Protein AF-0000000084992372 (afdb_homodimer)

Radius of gyration: 21.82 Å; Cα contacts (8 Å, |Δi|>4): 674; chains: 2; bounding box: 36×68×60 Å

Foldseek 3Di:
DKEKFWEFFLFKIWIWIWDDDPQAIATPDIDMDGQDPVDDPVVSLVSLLVVLLVVCVVPVGQAYEYEPLPDDDDPVRSVSSVSNVVSNVVSCVVSVHYYDYDYQQLLCCQQQVGSPDDLVSQQVSLCVRHVNPDRDPDSNHSVRSSRRSSVVSVVVVVVD/DKEKFWEFFLFKIWIWIWDDDPQAIATPDIDMDGFDPPDDPVVSLVSLLVVLLVVCVVPVGQAYEYEPLPDDDDPVRSVSSVSNVVSNVVSCVVSVHYYDYDYQQLLCCQQQVGSPDDLVSQQVSLCVRHVNPDRDPDSNNSVRSSRRSSVVSVVVVVVD

InterPro domains:
  IPR002176 Crossover junction endodeoxyribonuclease RuvC [MF_00034] (1-154)
  IPR002176 Crossover junction endodeoxyribonuclease RuvC [PF02075] (3-151)
  IPR002176 Crossover junction endodeoxyribonuclease RuvC [PR00696] (4-17)
  IPR002176 Crossover junction endodeoxyribonuclease RuvC [PR00696] (61-77)
  IPR002176 Crossover junction endodeoxyribonuclease RuvC [PR00696] (83-99)
  IPR002176 Crossover junction endodeoxyribonuclease RuvC [PR00696] (107-126)
  IPR002176 Crossover junction endodeoxyribonuclease RuvC [PR00696] (139-151)
  IPR002176 Crossover junction endodeoxyribonuclease RuvC [PTHR30194] (1-155)
  IPR002176 Crossover junction endodeoxyribonuclease RuvC [TIGR00228] (3-154)
  IPR002176 Crossover junction endodeoxyribonuclease RuvC [cd16962] (3-154)
  IPR012337 Ribonuclease H-like superfamily [SSF53098] (1-154)
  IPR020563 Crossover junction endodeoxyribonuclease RuvC, magnesium-binding site [PS01321] (113-148)
  IPR036397 Ribonuclease H superfamily [G3DSA:3.30.420.10] (1-158)

Secondary structure (DSSP, 8-state):
-EEEEEEE-SSEEEEEEEEEETTEEEEEEEEEEE--TTS-HHHHHHHHHHHHHHHHHHH--SEEEEE---SS--HHHHHHHHHHHHHHHHHHHHTT--EEEE-HHHHHHHHHS-TT--HHHHHHHHHHHHT-SS--SSHHHHHHHHHHHHHHHHHHHHH-/-EEEEEEE-SSEEEEEEEEEETTEEEEEEEEEEE--TTS-HHHHHHHHHHHHHHHHHHH--SEEEEE---SS--HHHHHHHHHHHHHHHHHHHHTT--EEEE-HHHHHHHHHS-TT--HHHHHHHHHHHHT-SS--SSHHHHHHHHHHHHHHHHHHHHH-

Nearest PDB structures (foldseek):
  7xhj-assembly1_A  TM=9.646E-01  e=1.105E-19  Deinococcus radiodurans R1 = ATCC 13939 = DSM 20539
  6lw3-assembly1_B  TM=9.763E-01  e=7.979E-19  Pseudomonas aeruginosa
  6s16-assembly1_B  TM=9.520E-01  e=3.567E-18  Thermus thermophilus HB8
  4ep4-assembly1_B  TM=9.360E-01  e=1.846E-18  Thermus thermophilus HB8
  4ld0-assembly1_B  TM=9.542E-01  e=7.132E-17  Thermus thermophilus HB8

Organism: Ammonifex degensii (strain DSM 10501 / KC4) (NCBI:txid429009)

Structure (mmCIF, N/CA/C/O backbone):
data_AF-0000000084992372-model_v1
#
loop_
_entity.id
_entity.type
_entity.pdbx_description
1 polymer 'Crossover junction endodeoxyribonuclease RuvC'
#
loop_
_atom_site.group_PDB
_atom_site.id
_atom_site.type_symbol
_atom_site.label_atom_id
_atom_site.label_alt_id
_atom_site.label_comp_id
_atom_site.label_asym_id
_atom_site.label_entity_id
_atom_site.label_seq_id
_atom_site.pdbx_PDB_ins_code
_atom_site.Cartn_x
_atom_site.Cartn_y
_atom_site.Cartn_z
_atom_site.occupancy
_atom_site.B_iso_or_equiv
_atom_site.auth_seq_id
_atom_site.auth_comp_id
_atom_site.auth_asym_id
_atom_site.auth_atom_id
_atom_site.pdbx_PDB_model_num
ATOM 1 N N . MET A 1 1 ? 9.078 20.656 17.734 1 92.62 1 MET A N 1
ATOM 2 C CA . MET A 1 1 ? 8.594 19.375 17.234 1 92.62 1 MET A CA 1
ATOM 3 C C . MET A 1 1 ? 8.008 19.516 15.828 1 92.62 1 MET A C 1
ATOM 5 O O . MET A 1 1 ? 7.316 20.484 15.539 1 92.62 1 MET A O 1
ATOM 9 N N . VAL A 1 2 ? 8.375 18.594 14.922 1 96.12 2 VAL A N 1
ATOM 10 C CA . VAL A 1 2 ? 7.898 18.656 13.547 1 96.12 2 VAL A CA 1
ATOM 11 C C . VAL A 1 2 ? 7.035 17.438 13.242 1 96.12 2 VAL A C 1
ATOM 13 O O . VAL A 1 2 ? 7.426 16.312 13.539 1 96.12 2 VAL A O 1
ATOM 16 N N . VAL A 1 3 ? 5.863 17.734 12.742 1 97.62 3 VAL A N 1
ATOM 17 C CA . VAL A 1 3 ? 4.949 16.656 12.391 1 97.62 3 VAL A CA 1
ATOM 18 C C . VAL A 1 3 ? 4.566 16.75 10.922 1 97.62 3 VAL A C 1
ATOM 20 O O . VAL A 1 3 ? 4.332 17.844 10.406 1 97.62 3 VAL A O 1
ATOM 23 N N . MET A 1 4 ? 4.559 15.586 10.32 1 97.94 4 MET A N 1
ATOM 24 C CA . MET A 1 4 ? 4.117 15.523 8.93 1 97.94 4 MET A CA 1
ATOM 25 C C . MET A 1 4 ? 2.719 14.922 8.828 1 97.94 4 MET A C 1
ATOM 27 O O . MET A 1 4 ? 2.445 13.875 9.414 1 97.94 4 MET A O 1
ATOM 31 N N . GLY A 1 5 ? 1.83 15.656 8.219 1 97.25 5 GLY A N 1
ATOM 32 C CA . GLY A 1 5 ? 0.532 15.109 7.852 1 97.25 5 GLY A CA 1
ATOM 33 C C . GLY A 1 5 ? 0.47 14.633 6.414 1 97.25 5 GLY A C 1
ATOM 34 O O . GLY A 1 5 ? 1.06 15.25 5.523 1 97.25 5 GLY A O 1
ATOM 35 N N . VAL A 1 6 ? -0.224 13.539 6.188 1 95.75 6 VAL A N 1
ATOM 36 C CA . VAL A 1 6 ? -0.381 13.008 4.84 1 95.75 6 VAL A CA 1
ATOM 37 C C . VAL A 1 6 ? -1.844 12.641 4.594 1 95.75 6 VAL A C 1
ATOM 39 O O . VAL A 1 6 ? -2.49 12.031 5.449 1 95.75 6 VAL A O 1
ATOM 42 N N . ASP A 1 7 ? -2.348 13.039 3.484 1 91.69 7 ASP A N 1
ATOM 43 C CA . ASP A 1 7 ? -3.697 12.711 3.029 1 91.69 7 ASP A CA 1
ATOM 44 C C . ASP A 1 7 ? -3.666 12.031 1.664 1 91.69 7 ASP A C 1
ATOM 46 O O . ASP A 1 7 ? -3.715 12.695 0.628 1 91.69 7 ASP A O 1
ATOM 50 N N . PRO A 1 8 ? -3.699 10.648 1.795 1 87.75 8 PRO A N 1
ATOM 51 C CA . PRO A 1 8 ? -3.623 9.898 0.536 1 87.75 8 PRO A CA 1
ATOM 52 C C . PRO A 1 8 ? -4.941 9.906 -0.232 1 87.75 8 PRO A C 1
ATOM 54 O O . PRO A 1 8 ? -6.004 9.672 0.354 1 87.75 8 PRO A O 1
ATOM 57 N N . GLY A 1 9 ? -4.887 10.312 -1.531 1 76.94 9 GLY A N 1
ATOM 58 C CA . GLY A 1 9 ? -6.008 10.195 -2.449 1 76.94 9 GLY A CA 1
ATOM 59 C C . GLY A 1 9 ? -5.727 9.273 -3.623 1 76.94 9 GLY A C 1
ATOM 60 O O . GLY A 1 9 ? -4.652 8.672 -3.705 1 76.94 9 GLY A O 1
ATOM 61 N N . ALA A 1 10 ? -6.688 9.062 -4.504 1 67.81 10 ALA A N 1
ATOM 62 C CA . ALA A 1 10 ? -6.578 8.148 -5.637 1 67.81 10 ALA A CA 1
ATOM 63 C C . ALA A 1 10 ? -5.605 8.688 -6.684 1 67.81 10 ALA A C 1
ATOM 65 O O . ALA A 1 10 ? -4.887 7.918 -7.328 1 67.81 10 ALA A O 1
ATOM 66 N N . GLU A 1 11 ? -5.555 9.922 -6.754 1 73.19 11 GLU A N 1
ATOM 67 C CA . GLU A 1 11 ? -4.777 10.508 -7.84 1 73.19 11 GLU A CA 1
ATOM 68 C C . GLU A 1 11 ? -3.682 11.422 -7.301 1 73.19 11 GLU A C 1
ATOM 70 O O . GLU A 1 11 ? -2.711 11.719 -8 1 73.19 11 GLU A O 1
ATOM 75 N N . ARG A 1 12 ? -3.902 11.852 -6.066 1 83.62 12 ARG A N 1
ATOM 76 C CA . ARG A 1 12 ? -2.967 12.789 -5.461 1 83.62 12 ARG A CA 1
ATOM 77 C C . ARG A 1 12 ? -2.787 12.508 -3.973 1 83.62 12 ARG A C 1
ATOM 79 O O . ARG A 1 12 ? -3.65 11.891 -3.346 1 83.62 12 ARG A O 1
ATOM 86 N N . LEU A 1 13 ? -1.671 12.922 -3.547 1 91.31 13 LEU A N 1
ATOM 87 C CA . LEU A 1 13 ? -1.375 12.805 -2.123 1 91.31 13 LEU A CA 1
ATOM 88 C C . LEU A 1 13 ? -0.95 14.141 -1.537 1 91.31 13 LEU A C 1
ATOM 90 O O . LEU A 1 13 ? 0.065 14.711 -1.947 1 91.31 13 LEU A O 1
ATOM 94 N N . GLY A 1 14 ? -1.761 14.719 -0.668 1 93.25 14 GLY A N 1
ATOM 95 C CA . GLY A 1 14 ? -1.391 15.938 0.04 1 93.25 14 GLY A CA 1
ATOM 96 C C . GLY A 1 14 ? -0.465 15.688 1.215 1 93.25 14 GLY A C 1
ATOM 97 O O . GLY A 1 14 ? -0.602 14.68 1.915 1 93.25 14 GLY A O 1
ATOM 98 N N . TYR A 1 15 ? 0.451 16.594 1.378 1 96.25 15 TYR A N 1
ATOM 99 C CA . TYR A 1 15 ? 1.321 16.516 2.547 1 96.25 15 TYR A CA 1
ATOM 100 C C . TYR A 1 15 ? 1.519 17.906 3.164 1 96.25 15 TYR A C 1
ATOM 102 O O . TYR A 1 15 ? 1.369 18.922 2.482 1 96.25 15 TYR A O 1
ATOM 110 N N . GLY A 1 16 ? 1.732 17.891 4.473 1 96.31 16 GLY A N 1
ATOM 111 C CA . GLY A 1 16 ? 2.014 19.125 5.211 1 96.31 16 GLY A CA 1
ATOM 112 C C . GLY A 1 16 ? 2.904 18.891 6.418 1 96.31 16 GLY A C 1
ATOM 113 O O . GLY A 1 16 ? 2.699 17.953 7.18 1 96.31 16 GLY A O 1
ATOM 114 N N . LEU A 1 17 ? 3.945 19.656 6.512 1 97.31 17 LEU A N 1
ATOM 115 C CA . LEU A 1 17 ? 4.848 19.625 7.66 1 97.31 17 LEU A CA 1
ATOM 116 C C . LEU A 1 17 ? 4.633 20.859 8.547 1 97.31 17 LEU A C 1
ATOM 118 O O . LEU A 1 17 ? 4.691 21.984 8.062 1 97.31 17 LEU A O 1
ATOM 122 N N . VAL A 1 18 ? 4.355 20.609 9.781 1 96.88 18 VAL A N 1
ATOM 123 C CA . VAL A 1 18 ? 4.098 21.688 10.734 1 96.88 18 VAL A CA 1
ATOM 124 C C . VAL A 1 18 ? 5.09 21.594 11.891 1 96.88 18 VAL A C 1
ATOM 126 O O . VAL A 1 18 ? 5.332 20.516 12.43 1 96.88 18 VAL A O 1
ATOM 129 N N . ARG A 1 19 ? 5.66 22.688 12.18 1 96 19 ARG A N 1
ATOM 130 C CA . ARG A 1 19 ? 6.574 22.781 13.312 1 96 19 ARG A CA 1
ATOM 131 C C . ARG A 1 19 ? 5.918 23.516 14.477 1 96 19 ARG A C 1
ATOM 133 O O . ARG A 1 19 ? 5.258 24.547 14.289 1 96 19 ARG A O 1
ATOM 140 N N . GLU A 1 20 ? 6.004 22.875 15.57 1 92.94 20 GLU A N 1
ATOM 141 C CA . GLU A 1 20 ? 5.586 23.547 16.797 1 92.94 20 GLU A CA 1
ATOM 142 C C . GLU A 1 20 ? 6.723 24.359 17.391 1 92.94 20 GLU A C 1
ATOM 144 O O . GLU A 1 20 ? 7.789 23.828 17.703 1 92.94 20 GLU A O 1
ATOM 149 N N . ASP A 1 21 ? 6.578 25.656 17.469 1 84.56 21 ASP A N 1
ATOM 150 C CA . ASP A 1 21 ? 7.527 26.562 18.094 1 84.56 21 ASP A CA 1
ATOM 151 C C . ASP A 1 21 ? 6.883 27.312 19.266 1 84.56 21 ASP A C 1
ATOM 153 O O . ASP A 1 21 ? 6.387 28.422 19.109 1 84.56 21 ASP A O 1
ATOM 157 N N . GLY A 1 22 ? 7.094 26.719 20.484 1 81.69 22 GLY A N 1
ATOM 158 C CA . GLY A 1 22 ? 6.375 27.281 21.625 1 81.69 22 GLY A CA 1
ATOM 159 C C . GLY A 1 22 ? 4.867 27.219 21.469 1 81.69 22 GLY A C 1
ATOM 160 O O . GLY A 1 22 ? 4.301 26.141 21.266 1 81.69 22 GLY A O 1
ATOM 161 N N . GLN A 1 23 ? 4.207 28.406 21.453 1 81.56 23 GLN A N 1
ATOM 162 C CA . GLN A 1 23 ? 2.752 28.453 21.328 1 81.56 23 GLN A CA 1
ATOM 163 C C . GLN A 1 23 ? 2.324 28.688 19.891 1 81.56 23 GLN A C 1
ATOM 165 O O . GLN A 1 23 ? 1.129 28.734 19.594 1 81.56 23 GLN A O 1
ATOM 170 N N . HIS A 1 24 ? 3.322 28.641 19.047 1 89.75 24 HIS A N 1
ATOM 171 C CA . HIS A 1 24 ? 3.01 28.953 17.656 1 89.75 24 HIS A CA 1
ATOM 172 C C . HIS A 1 24 ? 3.246 27.734 16.766 1 89.75 24 HIS A C 1
ATOM 174 O O . HIS A 1 24 ? 4.105 26.906 17.062 1 89.75 24 HIS A O 1
ATOM 180 N N . LEU A 1 25 ? 2.359 27.641 15.797 1 93.88 25 LEU A N 1
ATOM 181 C CA . LEU A 1 25 ? 2.512 26.625 14.758 1 93.88 25 LEU A CA 1
ATOM 182 C C . LEU A 1 25 ? 2.936 27.25 13.445 1 93.88 25 LEU A C 1
ATOM 184 O O . LEU A 1 25 ? 2.477 28.344 13.094 1 93.88 25 LEU A O 1
ATOM 188 N N . LYS A 1 26 ? 3.836 26.578 12.82 1 94 26 LYS A N 1
ATOM 189 C CA . LYS A 1 26 ? 4.301 27.094 11.523 1 94 26 LYS A CA 1
ATOM 190 C C . LYS A 1 26 ? 4.352 25.969 10.484 1 94 26 LYS A C 1
ATOM 192 O O . LYS A 1 26 ? 4.844 24.875 10.766 1 94 26 LYS A O 1
ATOM 197 N N . ALA A 1 27 ? 3.814 26.297 9.297 1 94.62 27 ALA A N 1
ATOM 198 C CA . ALA A 1 27 ? 3.965 25.391 8.172 1 94.62 27 ALA A CA 1
ATOM 199 C C . ALA A 1 27 ? 5.355 25.5 7.555 1 94.62 27 ALA A C 1
ATOM 201 O O . ALA A 1 27 ? 5.75 26.562 7.098 1 94.62 27 ALA A O 1
ATOM 202 N N . ILE A 1 28 ? 6.047 24.438 7.559 1 94.38 28 ILE A N 1
ATOM 203 C CA . ILE A 1 28 ? 7.418 24.5 7.059 1 94.38 28 ILE A CA 1
ATOM 204 C C . ILE A 1 28 ? 7.457 24.031 5.605 1 94.38 28 ILE A C 1
ATOM 206 O O . ILE A 1 28 ? 8.312 24.469 4.828 1 94.38 28 ILE A O 1
ATOM 210 N N . ALA A 1 29 ? 6.66 23.109 5.242 1 94.44 29 ALA A N 1
ATOM 211 C CA . ALA A 1 29 ? 6.516 22.641 3.869 1 94.44 29 ALA A CA 1
ATOM 212 C C . ALA A 1 29 ? 5.16 21.984 3.652 1 94.44 29 ALA A C 1
ATOM 214 O O . ALA A 1 29 ? 4.645 21.297 4.543 1 94.44 29 ALA A O 1
ATOM 215 N N . TYR A 1 30 ? 4.59 22.266 2.551 1 94.5 30 TYR A N 1
ATOM 216 C CA . TYR A 1 30 ? 3.33 21.625 2.199 1 94.5 30 TYR A CA 1
ATOM 217 C C . TYR A 1 30 ? 3.125 21.625 0.688 1 94.5 30 TYR A C 1
ATOM 219 O O . TYR A 1 30 ? 3.729 22.422 -0.03 1 94.5 30 TYR A O 1
ATOM 227 N N . GLY A 1 31 ? 2.391 20.656 0.259 1 92.69 31 GLY A N 1
ATOM 228 C CA . GLY A 1 31 ? 2.133 20.516 -1.166 1 92.69 31 GLY A CA 1
ATOM 229 C C . GLY A 1 31 ? 1.361 19.266 -1.516 1 92.69 31 GLY A C 1
ATOM 230 O O . GLY A 1 31 ? 0.714 18.672 -0.653 1 92.69 31 GLY A O 1
ATOM 231 N N . CYS A 1 32 ? 1.322 19.031 -2.785 1 92 32 CYS A N 1
ATOM 232 C CA . CYS A 1 32 ? 0.635 17.859 -3.311 1 92 32 CYS A CA 1
ATOM 233 C C . CYS A 1 32 ? 1.536 17.078 -4.258 1 92 32 CYS A C 1
ATOM 235 O O . CYS A 1 32 ? 2.191 17.672 -5.121 1 92 32 CYS A O 1
ATOM 237 N N . LEU A 1 33 ? 1.648 15.797 -3.92 1 90.75 33 LEU A N 1
ATOM 238 C CA . LEU A 1 33 ? 2.373 14.914 -4.824 1 90.75 33 LEU A CA 1
ATOM 239 C C . LEU A 1 33 ? 1.441 14.344 -5.887 1 90.75 33 LEU A C 1
ATOM 241 O O . LEU A 1 33 ? 0.436 13.703 -5.559 1 90.75 33 LEU A O 1
ATOM 245 N N . HIS A 1 34 ? 1.729 14.648 -7.09 1 84.69 34 HIS A N 1
ATOM 246 C CA . HIS A 1 34 ? 0.899 14.188 -8.195 1 84.69 34 HIS A CA 1
ATOM 247 C C . HIS A 1 34 ? 1.541 13 -8.906 1 84.69 34 HIS A C 1
ATOM 249 O O . HIS A 1 34 ? 2.758 12.977 -9.109 1 84.69 34 HIS A O 1
ATOM 255 N N . THR A 1 35 ? 0.754 11.969 -9.055 1 76.94 35 THR A N 1
ATOM 256 C CA . THR A 1 35 ? 1.211 10.859 -9.883 1 76.94 35 THR A CA 1
ATOM 257 C C . THR A 1 35 ? 0.422 10.797 -11.188 1 76.94 35 THR A C 1
ATOM 259 O O . THR A 1 35 ? -0.807 10.703 -11.172 1 76.94 35 THR A O 1
ATOM 262 N N . PRO A 1 36 ? 1.09 11 -12.281 1 75.69 36 PRO A N 1
ATOM 263 C CA . PRO A 1 36 ? 0.398 11.039 -13.57 1 75.69 36 PRO A CA 1
ATOM 264 C C . PRO A 1 36 ? -0.505 9.836 -13.797 1 75.69 36 PRO A C 1
ATOM 266 O O . PRO A 1 36 ? -0.065 8.688 -13.633 1 75.69 36 PRO A O 1
ATOM 269 N N . ALA A 1 37 ? -1.792 10.125 -14.148 1 74.12 37 ALA A N 1
ATOM 270 C CA . ALA A 1 37 ? -2.801 9.094 -14.344 1 74.12 37 ALA A CA 1
ATOM 271 C C . ALA A 1 37 ? -2.449 8.195 -15.531 1 74.12 37 ALA A C 1
ATOM 273 O O . ALA A 1 37 ? -2.977 7.09 -15.664 1 74.12 37 ALA A O 1
ATOM 274 N N . ASP A 1 38 ? -1.604 8.648 -16.359 1 81.25 38 ASP A N 1
ATOM 275 C CA . ASP A 1 38 ? -1.273 7.922 -17.578 1 81.25 38 ASP A CA 1
ATOM 276 C C . ASP A 1 38 ? -0.187 6.879 -17.312 1 81.25 38 ASP A C 1
ATOM 278 O O . ASP A 1 38 ? 0.12 6.062 -18.188 1 81.25 38 ASP A O 1
ATOM 282 N N . GLN A 1 39 ? 0.338 6.816 -16.172 1 85.06 39 GLN A N 1
ATOM 283 C CA . GLN A 1 39 ? 1.38 5.852 -15.82 1 85.06 39 GLN A CA 1
ATOM 284 C C . GLN A 1 39 ? 0.796 4.645 -15.094 1 85.06 39 GLN A C 1
ATOM 286 O O . GLN A 1 39 ? -0.206 4.766 -14.391 1 85.06 39 GLN A O 1
ATOM 291 N N . PRO A 1 40 ? 1.472 3.496 -15.43 1 89.62 40 PRO A N 1
ATOM 292 C CA . PRO A 1 40 ? 1.059 2.316 -14.664 1 89.62 40 PRO A CA 1
ATOM 293 C C . PRO A 1 40 ? 1.129 2.539 -13.156 1 89.62 40 PRO A C 1
ATOM 295 O O . PRO A 1 40 ? 2.023 3.236 -12.672 1 89.62 40 PRO A O 1
ATOM 298 N N . LEU A 1 41 ? 0.228 1.958 -12.422 1 90 41 LEU A N 1
ATOM 299 C CA . LEU A 1 41 ? 0.061 2.17 -10.992 1 90 41 LEU A CA 1
ATOM 300 C C . LEU A 1 41 ? 1.357 1.878 -10.242 1 90 41 LEU A C 1
ATOM 302 O O . LEU A 1 41 ? 1.776 2.662 -9.391 1 90 41 LEU A O 1
ATOM 306 N N . PRO A 1 42 ? 2.062 0.798 -10.57 1 93.25 42 PRO A N 1
ATOM 307 C CA . PRO A 1 42 ? 3.299 0.526 -9.836 1 93.25 42 PRO A CA 1
ATOM 308 C C . PRO A 1 42 ? 4.316 1.657 -9.953 1 93.25 42 PRO A C 1
ATOM 310 O O . PRO A 1 42 ? 4.996 1.9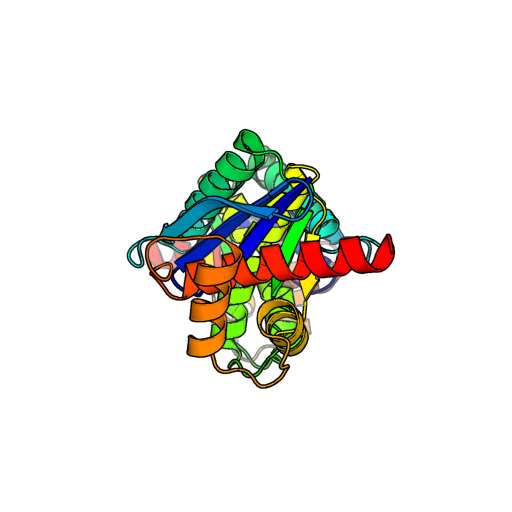86 -8.984 1 93.25 42 PRO A O 1
ATOM 313 N N . LEU A 1 43 ? 4.41 2.256 -11.086 1 93.12 43 LEU A N 1
ATOM 314 C CA . LEU A 1 43 ? 5.344 3.357 -11.289 1 93.12 43 LEU A CA 1
ATOM 315 C C . LEU A 1 43 ? 4.887 4.602 -10.539 1 93.12 43 LEU A C 1
ATOM 317 O O . LEU A 1 43 ? 5.715 5.359 -10.023 1 93.12 43 LEU A O 1
ATOM 321 N N . ARG A 1 44 ? 3.627 4.805 -10.547 1 93.38 44 ARG A N 1
ATOM 322 C CA . ARG A 1 44 ? 3.074 5.914 -9.773 1 93.38 44 ARG A CA 1
ATOM 323 C C . ARG A 1 44 ? 3.402 5.766 -8.289 1 93.38 44 ARG A C 1
ATOM 325 O O . ARG A 1 44 ? 3.803 6.734 -7.641 1 93.38 44 ARG A O 1
ATOM 332 N N . LEU A 1 45 ? 3.223 4.605 -7.801 1 94.38 45 LEU A N 1
ATOM 333 C CA . LEU A 1 45 ? 3.51 4.328 -6.398 1 94.38 45 LEU A CA 1
ATOM 334 C C . LEU A 1 45 ? 4.996 4.508 -6.102 1 94.38 45 LEU A C 1
ATOM 336 O O . LEU A 1 45 ? 5.363 4.992 -5.031 1 94.38 45 LEU A O 1
ATOM 340 N N . LYS A 1 46 ? 5.824 4.09 -7.023 1 94.69 46 LYS A N 1
ATOM 341 C CA . LYS A 1 46 ? 7.266 4.266 -6.875 1 94.69 46 LYS A CA 1
ATOM 342 C C . LYS A 1 46 ? 7.637 5.742 -6.789 1 94.69 46 LYS A C 1
ATOM 344 O O . LYS A 1 46 ? 8.453 6.133 -5.949 1 94.69 46 LYS A O 1
ATOM 349 N N . SER A 1 47 ? 7.074 6.52 -7.664 1 93.62 47 SER A N 1
ATOM 350 C CA . SER A 1 47 ? 7.328 7.957 -7.652 1 93.62 47 SER A CA 1
ATOM 351 C C . SER A 1 47 ? 6.891 8.586 -6.332 1 93.62 47 SER A C 1
ATOM 353 O O . SER A 1 47 ? 7.594 9.422 -5.77 1 93.62 47 SER A O 1
ATOM 355 N N . LEU A 1 48 ? 5.754 8.164 -5.906 1 93.81 48 LEU A N 1
ATOM 356 C CA . LEU A 1 48 ? 5.227 8.648 -4.637 1 93.81 48 LEU A CA 1
ATOM 357 C C . LEU A 1 48 ? 6.152 8.266 -3.482 1 93.81 48 LEU A C 1
ATOM 359 O O . LEU A 1 48 ? 6.453 9.094 -2.623 1 93.81 48 LEU A O 1
ATOM 363 N N . TYR A 1 49 ? 6.539 7.027 -3.492 1 95.56 49 TYR A N 1
ATOM 364 C CA . TYR A 1 49 ? 7.438 6.508 -2.465 1 95.56 49 TYR A CA 1
ATOM 365 C C . TYR A 1 49 ? 8.727 7.32 -2.404 1 95.56 49 TYR A C 1
ATOM 367 O O . TYR A 1 49 ? 9.172 7.711 -1.322 1 95.56 49 TYR A O 1
ATOM 375 N N . ARG A 1 50 ? 9.289 7.562 -3.492 1 95.62 50 ARG A N 1
ATOM 376 C CA . ARG A 1 50 ? 10.539 8.312 -3.566 1 95.62 50 ARG A CA 1
ATOM 377 C C . ARG A 1 50 ? 10.352 9.734 -3.043 1 95.62 50 ARG A C 1
ATOM 379 O O . ARG A 1 50 ? 11.188 10.234 -2.287 1 95.62 50 ARG A O 1
ATOM 386 N N . ALA A 1 51 ? 9.289 10.359 -3.475 1 94.94 51 ALA A N 1
ATOM 387 C CA . ALA A 1 51 ? 9.008 11.727 -3.041 1 94.94 51 ALA A CA 1
ATOM 388 C C . ALA A 1 51 ? 8.805 11.789 -1.53 1 94.94 51 ALA A C 1
ATOM 390 O O . ALA A 1 51 ? 9.328 12.695 -0.868 1 94.94 51 ALA A O 1
ATOM 391 N N . LEU A 1 52 ? 8.102 10.844 -1.002 1 96.12 52 LEU A N 1
ATOM 392 C CA . LEU A 1 52 ? 7.852 10.805 0.435 1 96.12 52 LEU A CA 1
ATOM 393 C C . LEU A 1 52 ? 9.148 10.578 1.204 1 96.12 52 LEU A C 1
ATOM 395 O O . LEU A 1 52 ? 9.391 11.219 2.227 1 96.12 52 LEU A O 1
ATOM 399 N N . LYS A 1 53 ? 9.906 9.641 0.722 1 96.38 53 LYS A N 1
ATOM 400 C CA . LYS A 1 53 ? 11.188 9.359 1.368 1 96.38 53 LYS A CA 1
ATOM 401 C C . LYS A 1 53 ? 12.07 10.602 1.399 1 96.38 53 LYS A C 1
ATOM 403 O O . LYS A 1 53 ? 12.742 10.867 2.396 1 96.38 53 LYS A O 1
ATOM 408 N N . GLU A 1 54 ? 12.07 11.312 0.326 1 96.81 54 GLU A N 1
ATOM 409 C CA . GLU A 1 54 ? 12.852 12.539 0.258 1 96.81 54 GLU A CA 1
ATOM 410 C C . GLU A 1 54 ? 12.383 13.555 1.301 1 96.81 54 GLU A C 1
ATOM 412 O O . GLU A 1 54 ? 13.203 14.188 1.972 1 96.81 54 GLU A O 1
ATOM 417 N N . LEU A 1 55 ? 11.078 13.719 1.41 1 96.75 55 LEU A N 1
ATOM 418 C CA . LEU A 1 55 ? 10.508 14.633 2.395 1 96.75 55 LEU A CA 1
ATOM 419 C C . LEU A 1 55 ? 10.867 14.203 3.812 1 96.75 55 LEU A C 1
ATOM 421 O O . LEU A 1 55 ? 11.266 15.023 4.637 1 96.75 55 LEU A O 1
ATOM 425 N N . LEU A 1 56 ? 10.742 12.898 4.07 1 97.31 56 LEU A N 1
ATOM 426 C CA . LEU A 1 56 ? 11.008 12.359 5.398 1 97.31 56 LEU A CA 1
ATOM 427 C C . LEU A 1 56 ? 12.484 12.5 5.754 1 97.31 56 LEU A C 1
ATOM 429 O O . LEU A 1 56 ? 12.828 12.773 6.906 1 97.31 56 LEU A O 1
ATOM 433 N N . GLN A 1 57 ? 13.32 12.297 4.754 1 96.62 57 GLN A N 1
ATOM 434 C CA . GLN A 1 57 ? 14.758 12.43 4.965 1 96.62 57 GLN A CA 1
ATOM 435 C C . GLN A 1 57 ? 15.156 13.883 5.164 1 96.62 57 GLN A C 1
ATOM 437 O O . GLN A 1 57 ? 15.992 14.195 6.02 1 96.62 57 GLN A O 1
ATOM 442 N N . LYS A 1 58 ? 14.594 14.75 4.422 1 96.88 58 LYS A N 1
ATOM 443 C CA . LYS A 1 58 ? 14.938 16.172 4.445 1 96.88 58 LYS A CA 1
ATOM 444 C C . LYS A 1 58 ? 14.5 16.812 5.754 1 96.88 58 LYS A C 1
ATOM 446 O O . LYS A 1 58 ? 15.266 17.578 6.355 1 96.88 58 LYS A O 1
ATOM 451 N N . TYR A 1 59 ? 13.289 16.484 6.246 1 96.94 59 TYR A N 1
ATOM 452 C CA . TYR A 1 59 ? 12.719 17.219 7.363 1 96.94 59 TYR A CA 1
ATOM 453 C C . TYR A 1 59 ? 12.773 16.406 8.648 1 96.94 59 TYR A C 1
ATOM 455 O O . TYR A 1 59 ? 12.641 16.953 9.75 1 96.94 59 TYR A O 1
ATOM 463 N N . GLN A 1 60 ? 12.898 15.078 8.508 1 96.62 60 GLN A N 1
ATOM 464 C CA . GLN A 1 60 ? 13.008 14.164 9.641 1 96.62 60 GLN A CA 1
ATOM 465 C C . GLN A 1 60 ? 11.938 14.461 10.695 1 96.62 60 GLN A C 1
ATOM 467 O O . GLN A 1 60 ? 12.266 14.719 11.852 1 96.62 60 GLN A O 1
ATOM 472 N N . PRO A 1 61 ? 10.68 14.438 10.297 1 97.56 61 PRO A N 1
ATOM 473 C CA . PRO A 1 61 ? 9.625 14.727 11.273 1 97.56 61 PRO A CA 1
ATOM 474 C C . PRO A 1 61 ? 9.617 13.75 12.445 1 97.56 61 PRO A C 1
ATOM 476 O O . PRO A 1 61 ? 10.078 12.609 12.312 1 97.56 61 PRO A O 1
ATOM 479 N N . ASN A 1 62 ? 9.078 14.219 13.555 1 96.56 62 ASN A N 1
ATOM 480 C CA . ASN A 1 62 ? 8.977 13.398 14.766 1 96.56 62 ASN A CA 1
ATOM 481 C C . ASN A 1 62 ? 7.848 12.383 14.664 1 96.56 62 ASN A C 1
ATOM 483 O O . ASN A 1 62 ? 7.875 11.344 15.328 1 96.56 62 ASN A O 1
ATOM 487 N N . ALA A 1 63 ? 6.879 12.672 13.812 1 97 63 ALA A N 1
ATOM 488 C CA . ALA A 1 63 ? 5.707 11.812 13.648 1 97 63 ALA A CA 1
ATOM 489 C C . ALA A 1 63 ? 5.02 12.062 12.312 1 97 63 ALA A C 1
ATOM 491 O O . ALA A 1 63 ? 5.141 13.148 11.742 1 97 63 ALA A O 1
ATOM 492 N N . LEU A 1 64 ? 4.434 11.047 11.852 1 97.5 64 LEU A N 1
ATOM 493 C CA . LEU A 1 64 ? 3.578 11.133 10.68 1 97.5 64 LEU A CA 1
ATOM 494 C C . LEU A 1 64 ? 2.119 10.898 11.047 1 97.5 64 LEU A C 1
ATOM 496 O O . LEU A 1 64 ? 1.794 9.914 11.711 1 97.5 64 LEU A O 1
ATOM 500 N N . ALA A 1 65 ? 1.297 11.828 10.68 1 96.94 65 ALA A N 1
ATOM 501 C CA . ALA A 1 65 ? -0.131 11.734 10.977 1 96.94 65 ALA A CA 1
ATOM 502 C C . ALA A 1 65 ? -0.934 11.43 9.719 1 96.94 65 ALA A C 1
ATOM 504 O O . ALA A 1 65 ? -0.756 12.078 8.688 1 96.94 65 ALA A O 1
ATOM 505 N N . VAL A 1 66 ? -1.782 10.43 9.82 1 94.06 66 VAL A N 1
ATOM 506 C CA . VAL A 1 66 ? -2.65 10.07 8.703 1 94.06 66 VAL A CA 1
ATOM 507 C C . VAL A 1 66 ? -4.102 10 9.18 1 94.06 66 VAL A C 1
ATOM 509 O O . VAL A 1 66 ? -4.363 9.93 10.383 1 94.06 66 VAL A O 1
ATOM 512 N N . GLU A 1 67 ? -5.035 10.031 8.141 1 88.38 67 GLU A N 1
ATOM 513 C CA . GLU A 1 67 ? -6.449 9.883 8.469 1 88.38 67 GLU A CA 1
ATOM 514 C C . GLU A 1 67 ? -6.844 8.406 8.547 1 88.38 67 GLU A C 1
ATOM 516 O O . GLU A 1 67 ? -6.336 7.582 7.789 1 88.38 67 GLU A O 1
ATOM 521 N N . GLU A 1 68 ? -7.703 8.141 9.516 1 80.56 68 GLU A N 1
ATOM 522 C CA . GLU A 1 68 ? -8.266 6.793 9.562 1 80.56 68 GLU A CA 1
ATOM 523 C C . GLU A 1 68 ? -9.172 6.539 8.359 1 80.56 68 GLU A C 1
ATOM 525 O O . GLU A 1 68 ? -10.133 7.277 8.125 1 80.56 68 GLU A O 1
ATOM 530 N N . LEU A 1 69 ? -8.75 5.797 7.293 1 64.94 69 LEU A N 1
ATOM 531 C CA . LEU A 1 69 ? -9.336 5.66 5.961 1 64.94 69 LEU A CA 1
ATOM 532 C C . LEU A 1 69 ? -10.531 4.715 5.988 1 64.94 69 LEU A C 1
ATOM 534 O O . LEU A 1 69 ? -10.984 4.258 4.938 1 64.94 69 LEU A O 1
ATOM 538 N N . PHE A 1 70 ? -11.195 4.25 7.062 1 59.56 70 PHE A N 1
ATOM 539 C CA . PHE A 1 70 ? -12.203 3.201 7.039 1 59.56 70 PHE A CA 1
ATOM 540 C C . PHE A 1 70 ? -13.5 3.711 6.426 1 59.56 70 PHE A C 1
ATOM 542 O O . PHE A 1 70 ? -14.359 2.918 6.031 1 59.56 70 PHE A O 1
ATOM 549 N N . TRP A 1 71 ? -13.758 5.008 6.137 1 57.06 71 TRP A N 1
ATOM 550 C CA . TRP A 1 71 ? -15.18 5.344 6.105 1 57.06 71 TRP A CA 1
ATOM 551 C C . TRP A 1 71 ? -15.633 5.668 4.688 1 57.06 71 TRP A C 1
ATOM 553 O O . TRP A 1 71 ? -14.961 6.41 3.967 1 57.06 71 TRP A O 1
ATOM 563 N N . GLY A 1 72 ? -16.875 5.004 4.359 1 57.66 72 GLY A N 1
ATOM 564 C CA . GLY A 1 72 ? -17.891 5.363 3.387 1 57.66 72 GLY A CA 1
ATOM 565 C C . GLY A 1 72 ? -17.438 5.168 1.951 1 57.66 72 GLY A C 1
ATOM 566 O O . GLY A 1 72 ? -18.047 5.699 1.023 1 57.66 72 GLY A O 1
ATOM 567 N N . GLN A 1 73 ? -16.281 4.539 1.797 1 66.81 73 GLN A N 1
ATOM 568 C CA . GLN A 1 73 ? -15.867 4.41 0.406 1 66.81 73 GLN A CA 1
ATOM 569 C C . GLN A 1 73 ? -16.297 3.068 -0.177 1 66.81 73 GLN A C 1
ATOM 571 O O . GLN A 1 73 ? -16.609 2.135 0.564 1 66.81 73 GLN A O 1
ATOM 576 N N . ASN A 1 74 ? -16.594 3.172 -1.438 1 77.38 74 ASN A N 1
ATOM 577 C CA . ASN A 1 74 ? -16.781 1.887 -2.102 1 77.38 74 ASN A CA 1
ATOM 578 C C . ASN A 1 74 ? -15.484 1.083 -2.127 1 77.38 74 ASN A C 1
ATOM 580 O O . ASN A 1 74 ? -14.414 1.608 -1.807 1 77.38 74 ASN A O 1
ATOM 584 N N . VAL A 1 75 ? -15.617 -0.132 -2.344 1 78.06 75 VAL A N 1
ATOM 585 C CA . VAL A 1 75 ? -14.531 -1.103 -2.244 1 78.06 75 VAL A CA 1
ATOM 586 C C . VAL A 1 75 ? -13.406 -0.724 -3.207 1 78.06 75 VAL A C 1
ATOM 588 O O . VAL A 1 75 ? -12.227 -0.812 -2.859 1 78.06 75 VAL A O 1
ATOM 591 N N . ARG A 1 76 ? -13.727 -0.314 -4.391 1 78.62 76 ARG A N 1
ATOM 592 C CA . ARG A 1 76 ? -12.727 0.024 -5.402 1 78.62 76 ARG A CA 1
ATOM 593 C C . ARG A 1 76 ? -11.867 1.2 -4.949 1 78.62 76 ARG A C 1
ATOM 595 O O . ARG A 1 76 ? -10.648 1.171 -5.09 1 78.62 76 ARG A O 1
ATOM 602 N N . THR A 1 77 ? -12.531 2.197 -4.465 1 79.19 77 THR A N 1
ATOM 603 C CA . THR A 1 77 ? -11.812 3.369 -3.969 1 79.19 77 THR A CA 1
ATOM 604 C C . THR A 1 77 ? -10.953 3.008 -2.762 1 79.19 77 THR A C 1
ATOM 606 O O . THR A 1 77 ? -9.805 3.447 -2.658 1 79.19 77 THR A O 1
ATOM 609 N N . ALA A 1 78 ? -11.57 2.178 -1.903 1 82.94 78 ALA A N 1
ATOM 610 C CA . ALA A 1 78 ? -10.836 1.74 -0.716 1 82.94 78 ALA A CA 1
ATOM 611 C C . ALA A 1 78 ? -9.562 0.996 -1.101 1 82.94 78 ALA A C 1
ATOM 613 O O . ALA A 1 78 ? -8.516 1.193 -0.486 1 82.94 78 ALA A O 1
ATOM 614 N N . MET A 1 79 ? -9.625 0.235 -2.105 1 85.06 79 MET A N 1
ATOM 615 C CA . MET A 1 79 ? -8.469 -0.521 -2.576 1 85.06 79 MET A CA 1
ATOM 616 C C . MET A 1 79 ? -7.375 0.416 -3.086 1 85.06 79 MET A C 1
ATOM 618 O O . MET A 1 79 ? -6.203 0.262 -2.734 1 85.06 79 MET A O 1
ATOM 622 N N . MET A 1 80 ? -7.832 1.33 -3.83 1 85.12 80 MET A N 1
ATOM 623 C CA . MET A 1 80 ? -6.871 2.262 -4.414 1 85.12 80 MET A CA 1
ATOM 624 C C . MET A 1 80 ? -6.211 3.111 -3.332 1 85.12 80 MET A C 1
ATOM 626 O O . MET A 1 80 ? -4.992 3.273 -3.32 1 85.12 80 MET A O 1
ATOM 630 N N . VAL A 1 81 ? -6.988 3.637 -2.471 1 86.31 81 VAL A N 1
ATOM 631 C CA . VAL A 1 81 ? -6.473 4.445 -1.373 1 86.31 81 VAL A CA 1
ATOM 632 C C . VAL A 1 81 ? -5.586 3.586 -0.473 1 86.31 81 VAL A C 1
ATOM 634 O O . VAL A 1 81 ? -4.566 4.059 0.036 1 86.31 81 VAL A O 1
ATOM 637 N N . GLY A 1 82 ? -6.004 2.398 -0.308 1 88.94 82 GLY A N 1
ATOM 638 C CA . GLY A 1 82 ? -5.199 1.467 0.469 1 88.94 82 GLY A CA 1
ATOM 639 C C . GLY A 1 82 ? -3.805 1.269 -0.092 1 88.94 82 GLY A C 1
ATOM 640 O O . GLY A 1 82 ? -2.824 1.256 0.655 1 88.94 82 GLY A O 1
ATOM 641 N N . LYS A 1 83 ? -3.734 1.106 -1.365 1 91.19 83 LYS A N 1
ATOM 642 C CA . LYS A 1 83 ? -2.432 0.924 -2.002 1 91.19 83 LYS A CA 1
ATOM 643 C C . LYS A 1 83 ? -1.511 2.105 -1.718 1 91.19 83 LYS A C 1
ATOM 645 O O . LYS A 1 83 ? -0.344 1.92 -1.364 1 91.19 83 LYS A O 1
ATOM 650 N N . VAL A 1 84 ? -2.066 3.244 -1.828 1 91.94 84 VAL A N 1
ATOM 651 C CA . VAL A 1 84 ? -1.294 4.457 -1.582 1 91.94 84 VAL A CA 1
ATOM 652 C C . VAL A 1 84 ? -0.914 4.535 -0.105 1 91.94 84 VAL A C 1
ATOM 654 O O . VAL A 1 84 ? 0.235 4.832 0.231 1 91.94 84 VAL A O 1
ATOM 657 N N . ALA A 1 85 ? -1.885 4.238 0.753 1 92.69 85 ALA A N 1
ATOM 658 C CA . ALA A 1 85 ? -1.641 4.262 2.193 1 92.69 85 ALA A CA 1
ATOM 659 C C . ALA A 1 85 ? -0.529 3.287 2.576 1 92.69 85 ALA A C 1
ATOM 661 O O . ALA A 1 85 ? 0.278 3.574 3.463 1 92.69 85 ALA A O 1
ATOM 662 N N . GLY A 1 86 ? -0.542 2.16 1.954 1 93.88 86 GLY A N 1
ATOM 663 C CA . GLY A 1 86 ? 0.521 1.2 2.207 1 93.88 86 GLY A CA 1
ATOM 664 C C . GLY A 1 86 ? 1.905 1.757 1.938 1 93.88 86 GLY A C 1
ATOM 665 O O . GLY A 1 86 ? 2.832 1.537 2.721 1 93.88 86 GLY A O 1
ATOM 666 N N . VAL A 1 87 ? 2.053 2.48 0.906 1 95.44 87 VAL A N 1
ATOM 667 C CA . VAL A 1 87 ? 3.33 3.064 0.511 1 95.44 87 VAL A CA 1
ATOM 668 C C . VAL A 1 87 ? 3.732 4.148 1.508 1 95.44 87 VAL A C 1
ATOM 670 O O . VAL A 1 87 ? 4.906 4.258 1.875 1 95.44 87 VAL A O 1
ATOM 673 N N . VAL A 1 88 ? 2.766 4.883 1.952 1 95.94 88 VAL A N 1
ATOM 674 C CA . VAL A 1 88 ? 3.008 5.934 2.936 1 95.94 88 VAL A CA 1
ATOM 675 C C . VAL A 1 88 ? 3.535 5.316 4.23 1 95.94 88 VAL A C 1
ATOM 677 O O . VAL A 1 88 ? 4.543 5.773 4.777 1 95.94 88 VAL A O 1
ATOM 680 N N . LEU A 1 89 ? 2.848 4.312 4.668 1 95.69 89 LEU A N 1
ATOM 681 C CA . LEU A 1 89 ? 3.232 3.65 5.91 1 95.69 89 LEU A CA 1
ATOM 682 C C . LEU A 1 89 ? 4.621 3.029 5.785 1 95.69 89 LEU A C 1
ATOM 684 O O . LEU A 1 89 ? 5.422 3.098 6.723 1 95.69 89 LEU A O 1
ATOM 688 N N . LEU A 1 90 ? 4.855 2.477 4.676 1 96.5 90 LEU A N 1
ATOM 689 C CA . LEU A 1 90 ? 6.16 1.874 4.434 1 96.5 90 LEU A CA 1
ATOM 690 C C . LEU A 1 90 ? 7.262 2.926 4.488 1 96.5 90 LEU A C 1
ATOM 692 O O . LEU A 1 90 ? 8.297 2.719 5.133 1 96.5 90 LEU A O 1
ATOM 696 N N . ALA A 1 91 ? 7.055 4.039 3.797 1 97.25 91 ALA A N 1
ATOM 697 C CA . ALA A 1 91 ? 8.047 5.113 3.783 1 97.25 91 ALA A CA 1
ATOM 698 C C . ALA A 1 91 ? 8.328 5.613 5.195 1 97.25 91 ALA A C 1
ATOM 700 O O . ALA A 1 91 ? 9.484 5.852 5.555 1 97.25 91 ALA A O 1
ATOM 701 N N . ALA A 1 92 ? 7.301 5.734 5.953 1 97.31 92 ALA A N 1
ATOM 702 C CA . ALA A 1 92 ? 7.445 6.172 7.34 1 97.31 92 ALA A CA 1
ATOM 703 C C . ALA A 1 92 ? 8.266 5.172 8.148 1 97.31 92 ALA A C 1
ATOM 705 O O . ALA A 1 92 ? 9.172 5.555 8.891 1 97.31 92 ALA A O 1
ATOM 706 N N . ALA A 1 93 ? 7.957 3.902 8 1 96.25 93 ALA A N 1
ATOM 707 C CA . ALA A 1 93 ? 8.656 2.846 8.734 1 96.25 93 ALA A CA 1
ATOM 708 C C . ALA A 1 93 ? 10.133 2.814 8.367 1 96.25 93 ALA A C 1
ATOM 710 O O . ALA A 1 93 ? 10.992 2.674 9.242 1 96.25 93 ALA A O 1
ATOM 711 N N . GLU A 1 94 ? 10.398 2.93 7.133 1 96.38 94 GLU A N 1
ATOM 712 C CA . GLU A 1 94 ? 11.789 2.902 6.676 1 96.38 94 GLU A CA 1
ATOM 713 C C . GLU A 1 94 ? 12.57 4.105 7.199 1 96.38 94 GLU A C 1
ATOM 715 O O . GLU A 1 94 ? 13.789 4.047 7.336 1 96.38 94 GLU A O 1
ATOM 720 N N . SER A 1 95 ? 11.867 5.211 7.438 1 96.12 95 SER A N 1
ATOM 721 C CA . SER A 1 95 ? 12.5 6.422 7.953 1 96.12 95 SER A CA 1
ATOM 722 C C . SER A 1 95 ? 12.438 6.473 9.477 1 96.12 95 SER A C 1
ATOM 724 O O . SER A 1 95 ? 12.773 7.492 10.078 1 96.12 95 SER A O 1
ATOM 726 N N . ASN A 1 96 ? 11.969 5.363 10.07 1 95.88 96 ASN A N 1
ATOM 727 C CA . ASN A 1 96 ? 11.812 5.262 11.516 1 95.88 96 ASN A CA 1
ATOM 728 C C . ASN A 1 96 ? 10.953 6.391 12.07 1 95.88 96 ASN A C 1
ATOM 730 O O . ASN A 1 96 ? 11.266 6.957 13.117 1 95.88 96 ASN A O 1
ATOM 734 N N . CYS A 1 97 ? 10.023 6.84 11.328 1 96.56 97 CYS A N 1
ATOM 735 C CA . CYS A 1 97 ? 9.062 7.863 11.742 1 96.56 97 CYS A CA 1
ATOM 736 C C . CYS A 1 97 ? 7.77 7.23 12.234 1 96.56 97 CYS A C 1
ATOM 738 O O . CYS A 1 97 ? 7.051 6.594 11.461 1 96.56 97 CYS A O 1
ATOM 740 N N . PRO A 1 98 ? 7.465 7.359 13.5 1 96.38 98 PRO A N 1
ATOM 741 C CA . PRO A 1 98 ? 6.219 6.773 14 1 96.38 98 PRO A CA 1
ATOM 742 C C . PRO A 1 98 ? 4.98 7.352 13.312 1 96.38 98 PRO A C 1
ATOM 744 O O . PRO A 1 98 ? 4.938 8.547 13.016 1 96.38 98 PRO A O 1
ATOM 747 N N . VAL A 1 99 ? 3.984 6.477 13.125 1 95.88 99 VAL A N 1
ATOM 748 C CA . VAL A 1 99 ? 2.766 6.871 12.422 1 95.88 99 VAL A CA 1
ATOM 749 C 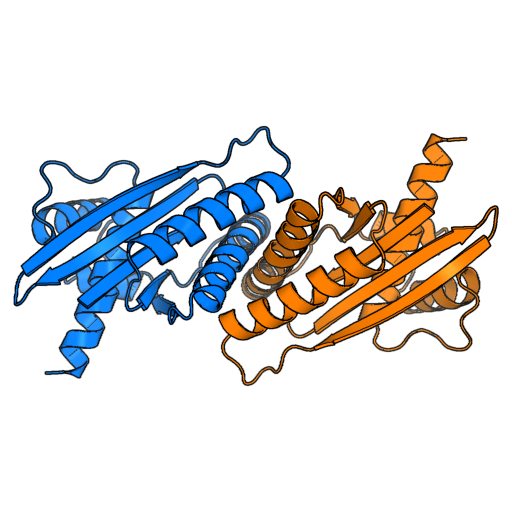C . VAL A 1 99 ? 1.59 6.879 13.398 1 95.88 99 VAL A C 1
ATOM 751 O O . VAL A 1 99 ? 1.433 5.957 14.203 1 95.88 99 VAL A O 1
ATOM 754 N N . PHE A 1 100 ? 0.784 7.906 13.266 1 94.75 100 PHE A N 1
ATOM 755 C CA . PHE A 1 100 ? -0.427 8.023 14.07 1 94.75 100 PHE A CA 1
ATOM 756 C C . PHE A 1 100 ? -1.644 8.266 13.188 1 94.75 100 PHE A C 1
ATOM 758 O O . PHE A 1 100 ? -1.569 9.023 12.211 1 94.75 100 PHE A O 1
ATOM 765 N N . SER A 1 101 ? -2.668 7.578 13.539 1 93.06 101 SER A N 1
ATOM 766 C CA . SER A 1 101 ? -3.9 7.715 12.773 1 93.06 101 SER A CA 1
ATOM 767 C C . SER A 1 101 ? -4.996 8.383 13.594 1 93.06 101 SER A C 1
ATOM 769 O O . SER A 1 101 ? -5.156 8.094 14.781 1 93.06 101 SER A O 1
ATOM 771 N N . TYR A 1 102 ? -5.746 9.266 12.922 1 93.25 102 TYR A N 1
ATOM 772 C CA . TYR A 1 102 ? -6.812 9.992 13.602 1 93.25 102 TYR A CA 1
ATOM 773 C C . TYR A 1 102 ? -8.109 9.922 12.812 1 93.25 102 TYR A C 1
ATOM 775 O O . TYR A 1 102 ? -8.109 10.102 11.586 1 93.25 102 TYR A O 1
ATOM 783 N N . PRO A 1 103 ? -9.25 9.664 13.5 1 90.94 103 PRO A N 1
ATOM 784 C CA . PRO A 1 103 ? -10.547 9.789 12.82 1 90.94 103 PRO A CA 1
ATOM 785 C C . PRO A 1 103 ? -10.859 11.219 12.391 1 90.94 103 PRO A C 1
ATOM 787 O O . PRO A 1 103 ? -10.406 12.172 13.031 1 90.94 103 PRO A O 1
ATOM 790 N N . PRO A 1 104 ? -11.664 11.32 11.328 1 89.25 104 PRO A N 1
ATOM 791 C CA . PRO A 1 104 ? -11.984 12.648 10.805 1 89.25 104 PRO A CA 1
ATOM 792 C C . PRO A 1 104 ? -12.578 13.57 11.867 1 89.25 104 PRO A C 1
ATOM 794 O O . PRO A 1 104 ? -12.25 14.758 11.906 1 89.25 104 PRO A O 1
ATOM 797 N N . GLN A 1 105 ? -13.406 13.023 12.688 1 91.31 105 GLN A N 1
ATOM 798 C CA . GLN A 1 105 ? -14.07 13.844 13.695 1 91.31 105 GLN A CA 1
ATOM 799 C C . GLN A 1 105 ? -13.062 14.43 14.68 1 91.31 105 GLN A C 1
ATOM 801 O O . GLN A 1 105 ? -13.219 15.57 15.133 1 91.31 105 GLN A O 1
ATOM 806 N N . VAL A 1 106 ? -12.062 13.68 15 1 93.44 106 VAL A N 1
ATOM 807 C CA . VAL A 1 106 ? -11.039 14.125 15.93 1 93.44 106 VAL A CA 1
ATOM 808 C C . VAL A 1 106 ? -10.195 15.227 15.289 1 93.44 106 VAL A C 1
ATOM 810 O O . VAL A 1 106 ? -9.828 16.203 15.953 1 93.44 106 VAL A O 1
ATOM 813 N N . VAL A 1 107 ? -9.938 15.102 14.031 1 94.44 107 VAL A N 1
ATOM 814 C CA . VAL A 1 107 ? -9.18 16.109 13.297 1 94.44 107 VAL A CA 1
ATOM 815 C C . VAL A 1 107 ? -9.953 17.422 13.273 1 94.44 107 VAL A C 1
ATOM 817 O O . VAL A 1 107 ? -9.398 18.484 13.586 1 94.44 107 VAL A O 1
ATOM 820 N N . LYS A 1 108 ? -11.234 17.297 12.969 1 94.44 108 LYS A N 1
ATOM 821 C CA . LYS A 1 108 ? -12.078 18.484 12.93 1 94.44 108 LYS A CA 1
ATOM 822 C C . LYS A 1 108 ? -12.133 19.172 14.289 1 94.44 108 LYS A C 1
ATOM 824 O O . LYS A 1 108 ? -12.023 20.406 14.375 1 94.44 108 LYS A O 1
ATOM 829 N N . GLN A 1 109 ? -12.273 18.391 15.281 1 95 109 GLN A N 1
ATOM 830 C CA . GLN A 1 109 ? -12.32 18.906 16.641 1 95 109 GLN A CA 1
ATOM 831 C C . GLN A 1 109 ? -11 19.578 17.016 1 95 109 GLN A C 1
ATOM 833 O O . GLN A 1 109 ? -10.992 20.641 17.641 1 95 109 GLN A O 1
ATOM 838 N N . ALA A 1 110 ? -9.961 18.969 16.703 1 94.44 110 ALA A N 1
ATOM 839 C CA . ALA A 1 110 ? -8.641 19.484 17.062 1 94.44 110 ALA A CA 1
ATOM 840 C C . ALA A 1 110 ? -8.344 20.797 16.344 1 94.44 110 ALA A C 1
ATOM 842 O O . ALA A 1 110 ? -7.727 21.703 16.922 1 94.44 110 ALA A O 1
ATOM 843 N N . VAL A 1 111 ? -8.789 20.938 15.125 1 94.75 111 VAL A N 1
ATOM 844 C CA . VAL A 1 111 ? -8.43 22.078 14.281 1 94.75 111 VAL A CA 1
ATOM 845 C C . VAL A 1 111 ? -9.43 23.219 14.5 1 94.75 111 VAL A C 1
ATOM 847 O O . VAL A 1 111 ? -9.039 24.375 14.586 1 94.75 111 VAL A O 1
ATOM 850 N N . THR A 1 112 ? -10.734 22.859 14.656 1 94.88 112 THR A N 1
ATOM 851 C CA . THR A 1 112 ? -11.75 23.891 14.656 1 94.88 112 THR A CA 1
ATOM 852 C C . THR A 1 112 ? -12.391 24.031 16.031 1 94.88 112 THR A C 1
ATOM 854 O O . THR A 1 112 ? -13.086 25 16.312 1 94.88 112 THR A O 1
ATOM 857 N N . GLY A 1 113 ? -12.219 23.047 16.844 1 93.25 113 GLY A N 1
ATOM 858 C CA . GLY A 1 113 ? -12.914 23 18.125 1 93.25 113 GLY A CA 1
ATOM 859 C C . GLY A 1 113 ? -14.32 22.438 18.016 1 93.25 113 GLY A C 1
ATOM 860 O O . GLY A 1 113 ? -15.031 22.359 19.016 1 93.25 113 GLY A O 1
ATOM 861 N N . TYR A 1 114 ? -14.664 21.984 16.766 1 92.5 114 TYR A N 1
ATOM 862 C CA . TYR A 1 114 ? -15.992 21.469 16.469 1 92.5 114 TYR A CA 1
ATOM 863 C C . TYR A 1 114 ? -15.906 20.188 15.625 1 92.5 114 TYR A C 1
ATOM 865 O O . TYR A 1 114 ? -15.445 20.219 14.484 1 92.5 114 TYR A O 1
ATOM 873 N N . GLY A 1 115 ? -16.359 19.172 16.172 1 88.56 115 GLY A N 1
ATOM 874 C CA . GLY A 1 115 ? -16.234 17.859 15.555 1 88.56 115 GLY A CA 1
ATOM 875 C C . GLY A 1 115 ? -17.031 17.719 14.281 1 88.56 115 GLY A C 1
ATOM 876 O O . GLY A 1 115 ? -16.812 16.797 13.492 1 88.56 115 GLY A O 1
ATOM 877 N N . ARG A 1 116 ? -18.078 18.578 14.039 1 90.31 116 ARG A N 1
ATOM 878 C CA . ARG A 1 116 ? -18.906 18.484 12.836 1 90.31 116 ARG A CA 1
ATOM 879 C C . ARG A 1 116 ? -18.609 19.641 11.891 1 90.31 116 ARG A C 1
ATOM 881 O O . ARG A 1 116 ? -19.469 20.031 11.094 1 90.31 116 ARG A O 1
ATOM 888 N N . ALA A 1 117 ? -17.406 20.125 11.953 1 91.62 117 ALA A N 1
ATOM 889 C CA . ALA A 1 117 ? -17 21.266 11.117 1 91.62 117 ALA A CA 1
ATOM 890 C C . ALA A 1 117 ? -16.984 20.875 9.641 1 91.62 117 ALA A C 1
ATOM 892 O O . ALA A 1 117 ? -16.703 19.719 9.305 1 91.62 117 ALA A O 1
ATOM 893 N N . THR A 1 118 ? -17.266 21.844 8.812 1 92.25 118 THR A N 1
ATOM 894 C CA . THR A 1 118 ? -17.203 21.609 7.375 1 92.25 118 THR A CA 1
ATOM 895 C C . THR A 1 118 ? -15.766 21.656 6.879 1 92.25 118 THR A C 1
ATOM 897 O O . THR A 1 118 ? -14.883 22.156 7.574 1 92.25 118 THR A O 1
ATOM 900 N N . LYS A 1 119 ? -15.664 21.094 5.656 1 88.06 119 LYS A N 1
ATOM 901 C CA . LYS A 1 119 ? -14.328 21.094 5.062 1 88.06 119 LYS A CA 1
ATOM 902 C C . LYS A 1 119 ? -13.805 22.531 4.918 1 88.06 119 LYS A C 1
ATOM 904 O O . LYS A 1 119 ? -12.625 22.781 5.16 1 88.06 119 LYS A O 1
ATOM 909 N N . ARG A 1 120 ? -14.586 23.406 4.578 1 90.88 120 ARG A N 1
ATOM 910 C CA . ARG A 1 120 ? -14.211 24.812 4.398 1 90.88 120 ARG A CA 1
ATOM 911 C C . ARG A 1 120 ? -13.781 25.438 5.723 1 90.88 120 ARG A C 1
ATOM 913 O O . ARG A 1 120 ? -12.828 26.219 5.762 1 90.88 120 ARG A O 1
ATOM 920 N N . GLN A 1 121 ? -14.469 25.125 6.746 1 92.56 121 GLN A N 1
ATOM 921 C CA . GLN A 1 121 ? -14.125 25.609 8.078 1 92.56 121 GLN A CA 1
ATOM 922 C C . GLN A 1 121 ? -12.75 25.109 8.508 1 92.56 121 GLN A C 1
ATOM 924 O O . GLN A 1 121 ? -11.961 25.859 9.094 1 92.56 121 GLN A O 1
ATOM 929 N N . VAL A 1 122 ? -12.531 23.891 8.211 1 93.12 122 VAL A N 1
ATOM 930 C CA . VAL A 1 122 ? -11.242 23.312 8.562 1 93.12 122 VAL A CA 1
ATOM 931 C C . VAL A 1 122 ? -10.125 24.016 7.797 1 93.12 122 VAL A C 1
ATOM 933 O O . VAL A 1 122 ? -9.117 24.406 8.383 1 93.12 122 VAL A O 1
ATOM 936 N N . GLN A 1 123 ? -10.312 24.219 6.516 1 92.12 123 GLN A N 1
ATOM 937 C CA . GLN A 1 123 ? -9.32 24.875 5.676 1 92.12 123 GLN A CA 1
ATOM 938 C C . GLN A 1 123 ? -9.023 26.297 6.176 1 92.12 123 GLN A C 1
ATOM 940 O O . GLN A 1 123 ? -7.871 26.719 6.199 1 92.12 123 GLN A O 1
ATOM 945 N N . TYR A 1 124 ? -10.07 26.922 6.523 1 92.81 124 TYR A N 1
ATOM 946 C CA . TYR A 1 124 ? -9.922 28.281 7.043 1 92.81 124 TYR A CA 1
ATOM 947 C C . TYR A 1 124 ? -9.109 28.281 8.336 1 92.81 124 TYR A C 1
ATOM 949 O O . TYR A 1 124 ? -8.219 29.109 8.516 1 92.81 124 TYR A O 1
ATOM 957 N N . MET A 1 125 ? -9.461 27.406 9.211 1 93.62 125 MET A N 1
ATOM 958 C CA . MET A 1 125 ? -8.789 27.344 10.508 1 93.62 125 MET A CA 1
ATOM 959 C C . MET A 1 125 ? -7.316 26.969 10.344 1 93.62 125 MET A C 1
ATOM 961 O O . MET A 1 125 ? -6.461 27.484 11.07 1 93.62 125 MET A O 1
ATOM 965 N N . VAL A 1 126 ? -7.074 26.109 9.398 1 94.56 126 VAL A N 1
ATOM 966 C CA . VAL A 1 126 ? -5.695 25.734 9.117 1 94.56 126 VAL A CA 1
ATOM 967 C C . VAL A 1 126 ? -4.895 26.969 8.703 1 94.56 126 VAL A C 1
ATOM 9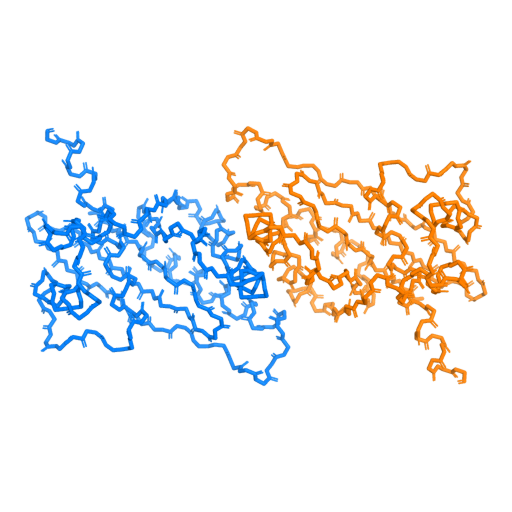69 O O . VAL A 1 126 ? -3.787 27.188 9.195 1 94.56 126 VAL A O 1
ATOM 972 N N . LYS A 1 127 ? -5.469 27.734 7.809 1 92.56 127 LYS A N 1
ATOM 973 C CA . LYS A 1 127 ? -4.836 28.969 7.367 1 92.56 127 LYS A CA 1
ATOM 974 C C . LYS A 1 127 ? -4.543 29.891 8.547 1 92.56 127 LYS A C 1
ATOM 976 O O . LYS A 1 127 ? -3.438 30.422 8.672 1 92.56 127 LYS A O 1
ATOM 981 N N . GLU A 1 128 ? -5.469 30.062 9.398 1 92.69 128 GLU A N 1
ATOM 982 C CA . GLU A 1 128 ? -5.34 30.969 10.539 1 92.69 128 GLU A CA 1
ATOM 983 C C . GLU A 1 128 ? -4.305 30.453 11.539 1 92.69 128 GLU A C 1
ATOM 985 O O . GLU A 1 128 ? -3.479 31.219 12.031 1 92.69 128 GLU A O 1
ATOM 990 N N . LEU A 1 129 ? -4.395 29.203 11.828 1 92.25 129 LEU A N 1
ATOM 991 C CA . LEU A 1 129 ? -3.531 28.609 12.844 1 92.25 129 LEU A CA 1
ATOM 992 C C . LEU A 1 129 ? -2.072 28.641 12.406 1 92.25 129 LEU A C 1
ATOM 994 O O . LEU A 1 129 ? -1.172 28.781 13.234 1 92.25 129 LEU A O 1
ATOM 998 N N . LEU A 1 130 ? -1.864 28.516 11.109 1 93.56 130 LEU A N 1
ATOM 999 C CA . LEU A 1 130 ? -0.499 28.438 10.602 1 93.56 130 LEU A CA 1
ATOM 1000 C C . LEU A 1 130 ? -0.039 29.781 10.055 1 93.56 130 LEU A C 1
ATOM 1002 O O . LEU A 1 130 ? 1.115 29.922 9.648 1 93.56 130 LEU A O 1
ATOM 1006 N N . GLY A 1 131 ? -0.907 30.719 10.008 1 89.38 131 GLY A N 1
ATOM 1007 C CA . GLY A 1 131 ? -0.564 32.062 9.523 1 89.38 131 GLY A CA 1
ATOM 1008 C C . GLY A 1 131 ? -0.262 32.094 8.039 1 89.38 131 GLY A C 1
ATOM 1009 O O . GLY A 1 131 ? 0.68 32.75 7.605 1 89.38 131 GLY A O 1
ATOM 1010 N N . LEU A 1 132 ? -0.992 31.344 7.297 1 87.81 132 LEU A N 1
ATOM 1011 C CA . LEU A 1 132 ? -0.785 31.297 5.852 1 87.81 132 LEU A CA 1
ATOM 1012 C C . LEU A 1 132 ? -1.489 32.469 5.156 1 87.81 132 LEU A C 1
ATOM 1014 O O . LEU A 1 132 ? -2.531 32.938 5.621 1 87.81 132 LEU A O 1
ATOM 1018 N N . PRO A 1 133 ? -0.878 32.938 4.066 1 83.75 133 PRO A N 1
ATOM 1019 C CA . PRO A 1 133 ? -1.492 34.062 3.375 1 83.75 133 PRO A CA 1
ATOM 1020 C C . PRO A 1 133 ? -2.822 33.719 2.717 1 83.75 133 PRO A C 1
ATOM 1022 O O . PRO A 1 133 ? -3.695 34.562 2.568 1 83.75 133 PRO A O 1
ATOM 1025 N N . ALA A 1 134 ? -2.957 32.5 2.211 1 80.5 134 ALA A N 1
ATOM 1026 C CA . ALA A 1 134 ? -4.184 31.969 1.613 1 80.5 134 ALA A CA 1
ATOM 1027 C C . ALA A 1 134 ? -4.406 30.516 2.016 1 80.5 134 ALA A C 1
ATOM 1029 O O . ALA A 1 134 ? -3.469 29.828 2.422 1 80.5 134 ALA A O 1
ATOM 1030 N N . PRO A 1 135 ? -5.73 30.281 2.002 1 74.69 135 PRO A N 1
ATOM 1031 C CA . PRO A 1 135 ? -5.965 28.859 2.271 1 74.69 135 PRO A CA 1
ATOM 1032 C C . PRO A 1 135 ? -5.16 27.938 1.353 1 74.69 135 PRO A C 1
ATOM 1034 O O . PRO A 1 135 ? -5.031 28.219 0.157 1 74.69 135 PRO A O 1
ATOM 1037 N N . PRO A 1 136 ? -4.52 26.984 2.047 1 73.56 136 PRO A N 1
ATOM 1038 C CA . PRO A 1 136 ? -3.711 26.094 1.209 1 73.56 136 PRO A CA 1
ATOM 1039 C C . PRO A 1 136 ? -4.527 25.422 0.11 1 73.56 136 PRO A C 1
ATOM 1041 O O . PRO A 1 136 ? -5.688 25.062 0.331 1 73.56 136 PRO A O 1
ATOM 1044 N N . SER A 1 137 ? -4.168 25.531 -1.136 1 73 137 SER A N 1
ATOM 1045 C CA . SER A 1 137 ? -4.727 24.828 -2.293 1 73 137 SER A CA 1
ATOM 1046 C C . SER A 1 137 ? -3.738 23.812 -2.857 1 73 137 SER A C 1
ATOM 1048 O O . SER A 1 137 ? -2.531 24.062 -2.881 1 73 137 SER A O 1
ATOM 1050 N N . PRO A 1 138 ? -4.207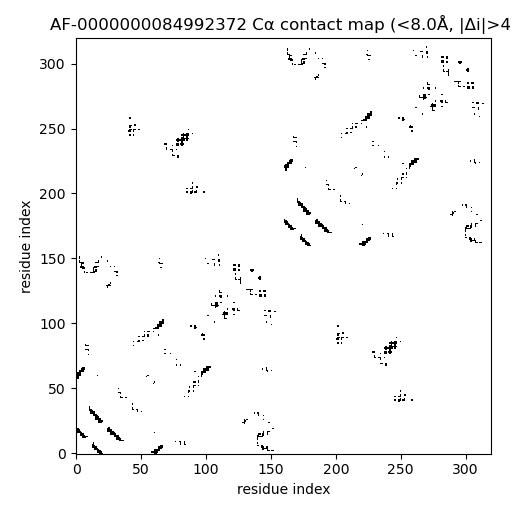 22.656 -3.195 1 74.31 138 PRO A N 1
ATOM 1051 C CA . PRO A 1 138 ? -5.516 22 -3.26 1 74.31 138 PRO A CA 1
ATOM 1052 C C . PRO A 1 138 ? -6.004 21.531 -1.895 1 74.31 138 PRO A C 1
ATOM 1054 O O . PRO A 1 138 ? -5.25 21.562 -0.917 1 74.31 138 PRO A O 1
ATOM 1057 N N . ASP A 1 139 ? -7.258 21.109 -1.792 1 77.88 139 ASP A N 1
ATOM 1058 C CA . ASP A 1 139 ? -7.953 20.641 -0.593 1 77.88 139 ASP A CA 1
ATOM 1059 C C . ASP A 1 139 ? -7.156 19.562 0.123 1 77.88 139 ASP A C 1
ATOM 1061 O O . ASP A 1 139 ? -7.102 19.531 1.354 1 77.88 139 ASP A O 1
ATOM 1065 N N . ASP A 1 140 ? -6.434 18.844 -0.614 1 81.12 140 ASP A N 1
ATOM 1066 C CA . ASP A 1 140 ? -5.672 17.734 -0.063 1 81.12 140 ASP A CA 1
ATOM 1067 C C . ASP A 1 140 ? -4.531 18.234 0.821 1 81.12 140 ASP A C 1
ATOM 1069 O O . ASP A 1 140 ? -4.199 17.594 1.828 1 81.12 140 ASP A O 1
ATOM 1073 N N . THR A 1 141 ? -4.012 19.375 0.504 1 87.31 141 THR A N 1
ATOM 1074 C CA . THR A 1 141 ? -2.912 19.953 1.269 1 87.31 141 THR A CA 1
ATOM 1075 C C . THR A 1 141 ? -3.406 20.484 2.613 1 87.31 141 THR A C 1
ATOM 1077 O O . THR A 1 141 ? -2.764 20.266 3.643 1 87.31 141 THR A O 1
ATOM 1080 N N . ALA A 1 142 ? -4.555 21.109 2.52 1 89.38 142 ALA A N 1
ATOM 1081 C CA . ALA A 1 142 ? -5.137 21.625 3.76 1 89.38 142 ALA A CA 1
ATOM 1082 C C . ALA A 1 142 ? -5.461 20.469 4.719 1 89.38 142 ALA A C 1
ATOM 1084 O O . ALA A 1 142 ? -5.223 20.578 5.922 1 89.38 142 ALA A O 1
ATOM 1085 N N . ASP A 1 143 ? -5.965 19.422 4.133 1 91.69 143 ASP A N 1
ATOM 1086 C CA . ASP A 1 143 ? -6.301 18.25 4.938 1 91.69 143 ASP A CA 1
ATOM 1087 C C . ASP A 1 143 ? -5.055 17.656 5.586 1 91.69 143 ASP A C 1
ATOM 1089 O O . ASP A 1 143 ? -5.09 17.25 6.75 1 91.69 143 ASP A O 1
ATOM 1093 N N . ALA A 1 144 ? -4 17.656 4.859 1 94.88 144 ALA A N 1
ATOM 1094 C CA . ALA A 1 144 ? -2.742 17.125 5.391 1 94.88 144 ALA A CA 1
ATOM 1095 C C . ALA A 1 144 ? -2.225 18 6.531 1 94.88 144 ALA A C 1
ATOM 1097 O O . ALA A 1 144 ? -1.785 17.484 7.562 1 94.88 144 ALA A O 1
ATOM 1098 N N . LEU A 1 145 ? -2.26 19.25 6.324 1 95.5 145 LEU A N 1
ATOM 1099 C CA . LEU A 1 145 ? -1.835 20.172 7.367 1 95.5 145 LEU A CA 1
ATOM 1100 C C . LEU A 1 145 ? -2.709 20.031 8.609 1 95.5 145 LEU A C 1
ATOM 1102 O O . LEU A 1 145 ? -2.211 20.094 9.734 1 95.5 145 LEU A O 1
ATOM 1106 N N . ALA A 1 146 ? -3.992 19.844 8.359 1 95.69 146 ALA A N 1
ATOM 1107 C CA . ALA A 1 146 ? -4.926 19.641 9.469 1 95.69 146 ALA A CA 1
ATOM 1108 C C . ALA A 1 146 ? -4.535 18.422 10.297 1 95.69 146 ALA A C 1
ATOM 1110 O O . ALA A 1 146 ? -4.613 18.453 11.531 1 95.69 146 ALA A O 1
ATOM 1111 N N . LEU A 1 147 ? -4.168 17.438 9.648 1 96.12 147 LEU A N 1
ATOM 1112 C CA . LEU A 1 147 ? -3.744 16.219 10.32 1 96.12 147 LEU A CA 1
ATOM 1113 C C . LEU A 1 147 ? -2.521 16.484 11.195 1 96.12 147 LEU A C 1
ATOM 1115 O O . LEU A 1 147 ? -2.453 16 12.328 1 96.12 147 LEU A O 1
ATOM 1119 N N . ALA A 1 148 ? -1.553 17.203 10.664 1 96.81 148 ALA A N 1
ATOM 1120 C CA . ALA A 1 148 ? -0.357 17.547 11.422 1 96.81 148 ALA A CA 1
ATOM 1121 C C . ALA A 1 148 ? -0.717 18.344 12.672 1 96.81 148 ALA A C 1
ATOM 1123 O O . ALA A 1 148 ? -0.224 18.062 13.766 1 96.81 148 ALA A O 1
ATOM 1124 N N . ILE A 1 149 ? -1.569 19.312 12.508 1 95.62 149 ILE A N 1
ATOM 1125 C CA . ILE A 1 149 ? -2.021 20.141 13.617 1 95.62 149 ILE A CA 1
ATOM 1126 C C . ILE A 1 149 ? -2.715 19.266 14.664 1 95.62 149 ILE A C 1
ATOM 1128 O O . ILE A 1 149 ? -2.477 19.422 15.859 1 95.62 149 ILE A O 1
ATOM 1132 N N . CYS A 1 150 ? -3.564 18.391 14.156 1 95.62 150 CYS A N 1
ATOM 1133 C CA . CYS A 1 150 ? -4.293 17.484 15.039 1 95.62 150 CYS A CA 1
ATOM 1134 C C . CYS A 1 150 ? -3.332 16.688 15.914 1 95.62 150 CYS A C 1
ATOM 1136 O O . CYS A 1 150 ? -3.508 16.625 17.141 1 95.62 150 CYS A O 1
ATOM 1138 N N . HIS A 1 151 ? -2.312 16.141 15.383 1 96.19 151 HIS A N 1
ATOM 1139 C CA . HIS A 1 151 ? -1.341 15.375 16.141 1 96.19 151 HIS A CA 1
ATOM 1140 C C . HIS A 1 151 ? -0.651 16.234 17.203 1 96.19 151 HIS A C 1
ATOM 1142 O O . HIS A 1 151 ? -0.497 15.812 18.344 1 96.19 151 HIS A O 1
ATOM 1148 N N . LEU A 1 152 ? -0.217 17.422 16.844 1 94.06 152 LEU A N 1
ATOM 1149 C CA . LEU A 1 152 ? 0.47 18.328 17.75 1 94.06 152 LEU A CA 1
ATOM 1150 C C . LEU A 1 152 ? -0.428 18.703 18.922 1 94.06 152 LEU A C 1
ATOM 1152 O O . LEU A 1 152 ? 0.045 18.828 20.062 1 94.06 152 LEU A O 1
ATOM 1156 N N . SER A 1 153 ? -1.698 18.797 18.609 1 91.5 153 SER A N 1
ATOM 1157 C CA . SER A 1 153 ? -2.646 19.156 19.656 1 91.5 153 SER A CA 1
ATOM 1158 C C . SER A 1 153 ? -2.842 18 20.641 1 91.5 153 SER A C 1
ATOM 1160 O O . SER A 1 153 ? -3.166 18.219 21.812 1 91.5 153 SER A O 1
ATOM 1162 N N . GLN A 1 154 ? -2.801 16.781 20.141 1 87.81 154 GLN A N 1
ATOM 1163 C CA . GLN A 1 154 ? -2.973 15.586 20.969 1 87.81 154 GLN A CA 1
ATOM 1164 C C . GLN A 1 154 ? -1.757 15.367 21.875 1 87.81 154 GLN A C 1
ATOM 1166 O O . GLN A 1 154 ? -1.891 14.891 23 1 87.81 154 GLN A O 1
ATOM 1171 N N . VAL A 1 155 ? -0.58 15.586 21.406 1 77.62 155 VAL A N 1
ATOM 1172 C CA . VAL A 1 155 ? 0.655 15.398 22.172 1 77.62 155 VAL A CA 1
ATOM 1173 C C . VAL A 1 155 ? 0.756 16.453 23.266 1 77.62 155 VAL A C 1
ATOM 1175 O O . VAL A 1 155 ? 1.18 16.141 24.391 1 77.62 155 VAL A O 1
ATOM 1178 N N . VAL A 1 156 ? 0.377 17.656 22.938 1 61.09 156 VAL A N 1
ATOM 1179 C CA . VAL A 1 156 ? 0.411 18.734 23.906 1 61.09 156 VAL A CA 1
ATOM 1180 C C . VAL A 1 156 ? -0.584 18.453 25.031 1 61.09 156 VAL A C 1
ATOM 1182 O O . VAL A 1 156 ? -0.296 18.688 26.203 1 61.09 156 VAL A O 1
ATOM 1185 N N . LYS A 1 157 ? -1.66 17.891 24.641 1 61.47 157 LYS A N 1
ATOM 1186 C CA . LYS A 1 157 ? -2.652 17.562 25.656 1 61.47 157 LYS A CA 1
ATOM 1187 C C . LYS A 1 157 ? -2.133 16.484 26.609 1 61.47 157 LYS A C 1
ATOM 1189 O O . LYS A 1 157 ? -2.467 16.484 27.797 1 61.47 157 LYS A O 1
ATOM 1194 N N . GLU A 1 158 ? -1.38 15.633 26.031 1 53.78 158 GLU A N 1
ATOM 1195 C CA . GLU A 1 158 ? -0.827 14.609 26.906 1 53.78 158 GLU A CA 1
ATOM 1196 C C . GLU A 1 158 ? 0.238 15.203 27.828 1 53.78 158 GLU A C 1
ATOM 1198 O O . GLU A 1 158 ? 0.456 14.703 28.938 1 53.78 158 GLU A O 1
ATOM 1203 N N . ARG A 1 159 ? 0.9 16.281 27.438 1 48.25 159 ARG A N 1
ATOM 1204 C CA . ARG A 1 159 ? 1.933 16.906 28.266 1 48.25 159 ARG A CA 1
ATOM 1205 C C . ARG A 1 159 ? 1.318 17.859 29.297 1 48.25 159 ARG A C 1
ATOM 1207 O O . ARG A 1 159 ? 1.949 18.172 30.297 1 48.25 159 ARG A O 1
ATOM 1214 N N . CYS A 1 160 ? 0.151 18.297 29.031 1 40.72 160 CYS A N 1
ATOM 1215 C CA . CYS A 1 160 ? -0.456 19.156 30.047 1 40.72 160 CYS A CA 1
ATOM 1216 C C . CYS A 1 160 ? -1.248 18.344 31.062 1 40.72 160 CYS A C 1
ATOM 1218 O O . CYS A 1 160 ? -1.904 17.359 30.703 1 40.72 160 CYS A O 1
ATOM 1220 N N . MET B 1 1 ? 11.711 -18.734 -18.859 1 92.56 1 MET B N 1
ATOM 1221 C CA . MET B 1 1 ? 11.023 -17.562 -18.312 1 92.56 1 MET B CA 1
ATOM 1222 C C . MET B 1 1 ? 10.586 -17.797 -16.875 1 92.56 1 MET B C 1
ATOM 1224 O O . MET B 1 1 ? 10.117 -18.891 -16.547 1 92.56 1 MET B O 1
ATOM 1228 N N . VAL B 1 2 ? 10.828 -16.828 -16 1 96 2 VAL B N 1
ATOM 1229 C CA . VAL B 1 2 ? 10.477 -16.969 -14.594 1 96 2 VAL B CA 1
ATOM 1230 C C . VAL B 1 2 ? 9.406 -15.938 -14.219 1 96 2 VAL B C 1
ATOM 1232 O O . VAL B 1 2 ? 9.547 -14.75 -14.531 1 96 2 VAL B O 1
ATOM 1235 N N . VAL B 1 3 ? 8.359 -16.469 -13.633 1 97.56 3 VAL B N 1
ATOM 1236 C CA . VAL B 1 3 ? 7.277 -15.578 -13.211 1 97.56 3 VAL B CA 1
ATOM 1237 C C . VAL B 1 3 ? 7.023 -15.742 -11.719 1 97.56 3 VAL B C 1
ATOM 1239 O O . VAL B 1 3 ? 7.047 -16.859 -11.195 1 97.56 3 VAL B O 1
ATOM 1242 N N . MET B 1 4 ? 6.824 -14.609 -11.117 1 97.88 4 MET B N 1
ATOM 1243 C CA . MET B 1 4 ? 6.477 -14.617 -9.703 1 97.88 4 MET B CA 1
ATOM 1244 C C . MET B 1 4 ? 5 -14.305 -9.492 1 97.88 4 MET B C 1
ATOM 1246 O O . MET B 1 4 ? 4.484 -13.336 -10.047 1 97.88 4 MET B O 1
ATOM 1250 N N . GLY B 1 5 ? 4.32 -15.211 -8.828 1 97.19 5 GLY B N 1
ATOM 1251 C CA . GLY B 1 5 ? 2.971 -14.93 -8.367 1 97.19 5 GLY B CA 1
ATOM 1252 C C . GLY B 1 5 ? 2.918 -14.461 -6.922 1 97.19 5 GLY B C 1
ATOM 1253 O O . GLY B 1 5 ? 3.682 -14.945 -6.082 1 97.19 5 GLY B O 1
ATOM 1254 N N . VAL B 1 6 ? 2.037 -13.523 -6.641 1 95.69 6 VAL B N 1
ATOM 1255 C CA . VAL B 1 6 ? 1.875 -13.023 -5.281 1 95.69 6 VAL B CA 1
ATOM 1256 C C . VAL B 1 6 ? 0.392 -12.953 -4.926 1 95.69 6 VAL B C 1
ATOM 1258 O O . VAL B 1 6 ? -0.424 -12.492 -5.727 1 95.69 6 VAL B O 1
ATOM 1261 N N . ASP B 1 7 ? 0.058 -13.43 -3.781 1 91.5 7 ASP B N 1
ATOM 1262 C CA . ASP B 1 7 ? -1.291 -13.375 -3.225 1 91.5 7 ASP B CA 1
ATOM 1263 C C . ASP B 1 7 ? -1.296 -12.695 -1.858 1 91.5 7 ASP B C 1
ATOM 1265 O O . ASP B 1 7 ? -1.135 -13.352 -0.83 1 91.5 7 ASP B O 1
ATOM 1269 N N . PRO B 1 8 ? -1.614 -11.344 -1.975 1 87.62 8 PRO B N 1
ATOM 1270 C CA . PRO B 1 8 ? -1.595 -10.594 -0.717 1 87.62 8 PRO B CA 1
ATOM 1271 C C . PRO B 1 8 ? -2.828 -10.852 0.144 1 87.62 8 PRO B C 1
ATOM 1273 O O . PRO B 1 8 ? -3.955 -10.828 -0.359 1 87.62 8 PRO B O 1
ATOM 1276 N N . GLY B 1 9 ? -2.6 -11.242 1.425 1 76.69 9 GLY B N 1
ATOM 1277 C CA . GLY B 1 9 ? -3.652 -11.352 2.422 1 76.69 9 GLY B CA 1
ATOM 1278 C C . GLY B 1 9 ? -3.479 -10.383 3.58 1 76.69 9 GLY B C 1
ATOM 1279 O O . GLY B 1 9 ? -2.541 -9.586 3.596 1 76.69 9 GLY B O 1
ATOM 1280 N N . ALA B 1 10 ? -4.398 -10.375 4.52 1 67.62 10 ALA B N 1
ATOM 1281 C CA . ALA B 1 10 ? -4.391 -9.453 5.652 1 67.62 10 ALA B CA 1
ATOM 1282 C C . ALA B 1 10 ? -3.26 -9.773 6.621 1 67.62 10 ALA B C 1
ATOM 1284 O O . ALA B 1 10 ? -2.66 -8.875 7.211 1 67.62 10 ALA B O 1
ATOM 1285 N N . GLU B 1 11 ? -2.969 -10.969 6.688 1 73 11 GLU B N 1
ATOM 1286 C CA . GLU B 1 11 ? -2.014 -11.391 7.711 1 73 11 GLU B CA 1
ATOM 1287 C C . GLU B 1 11 ? -0.795 -12.062 7.086 1 73 11 GLU B C 1
ATOM 1289 O O . GLU B 1 11 ? 0.266 -12.141 7.707 1 73 11 GLU B O 1
ATOM 1294 N N . ARG B 1 12 ? -1.021 -12.531 5.863 1 83.62 12 ARG B N 1
ATOM 1295 C CA . ARG B 1 12 ? 0.044 -13.266 5.188 1 83.62 12 ARG B CA 1
ATOM 1296 C C . ARG B 1 12 ? 0.051 -12.961 3.691 1 83.62 12 ARG B C 1
ATOM 1298 O O . ARG B 1 12 ? -0.968 -12.555 3.131 1 83.62 12 ARG B O 1
ATOM 1305 N N . LEU B 1 13 ? 1.191 -13.148 3.188 1 91.31 13 LEU B N 1
ATOM 1306 C CA . LEU B 1 13 ? 1.35 -12.977 1.747 1 91.31 13 LEU B CA 1
ATOM 1307 C C . LEU B 1 13 ? 1.99 -14.211 1.118 1 91.31 13 LEU B C 1
ATOM 1309 O O . LEU B 1 13 ? 3.125 -14.562 1.447 1 91.31 13 LEU B O 1
ATOM 1313 N N . GLY B 1 14 ? 1.258 -14.945 0.303 1 93.19 14 GLY B N 1
ATOM 1314 C CA . GLY B 1 14 ? 1.808 -16.062 -0.441 1 93.19 14 GLY B CA 1
ATOM 1315 C C . GLY B 1 14 ? 2.58 -15.641 -1.676 1 93.19 14 GLY B C 1
ATOM 1316 O O . GLY B 1 14 ? 2.199 -14.68 -2.355 1 93.19 14 GLY B O 1
ATOM 1317 N N . TYR B 1 15 ? 3.643 -16.344 -1.914 1 96.12 15 TYR B N 1
ATOM 1318 C CA . TYR B 1 15 ? 4.398 -16.109 -3.141 1 96.12 15 TYR B CA 1
ATOM 1319 C C . TYR B 1 15 ? 4.816 -17.438 -3.783 1 96.12 15 TYR B C 1
ATOM 1321 O O . TYR B 1 15 ? 4.914 -18.453 -3.105 1 96.12 15 TYR B O 1
ATOM 1329 N N . GLY B 1 16 ? 4.941 -17.391 -5.102 1 96.19 16 GLY B N 1
ATOM 1330 C CA . GLY B 1 16 ? 5.402 -18.547 -5.871 1 96.19 16 GLY B CA 1
ATOM 1331 C C . GLY B 1 16 ? 6.148 -18.156 -7.133 1 96.19 16 GLY B C 1
ATOM 1332 O O . GLY B 1 16 ? 5.707 -17.266 -7.871 1 96.19 16 GLY B O 1
ATOM 1333 N N . LEU B 1 17 ? 7.301 -18.703 -7.309 1 97.25 17 LEU B N 1
ATOM 1334 C CA . LEU B 1 17 ? 8.094 -18.5 -8.516 1 97.25 17 LEU B CA 1
ATOM 1335 C C . LEU B 1 17 ? 8.07 -19.75 -9.391 1 97.25 17 LEU B C 1
ATOM 1337 O O . LEU B 1 17 ? 8.375 -20.844 -8.93 1 97.25 17 LEU B O 1
ATOM 1341 N N . VAL B 1 18 ? 7.66 -19.562 -10.609 1 96.75 18 VAL B N 1
ATOM 1342 C CA . VAL B 1 18 ? 7.551 -20.672 -11.555 1 96.75 18 VAL B CA 1
ATOM 1343 C C . VAL B 1 18 ? 8.422 -20.406 -12.773 1 96.75 18 VAL B C 1
ATOM 1345 O O . VAL B 1 18 ? 8.406 -19.297 -13.32 1 96.75 18 VAL B O 1
ATOM 1348 N N . ARG B 1 19 ? 9.172 -21.359 -13.109 1 95.88 19 ARG B N 1
ATOM 1349 C CA . ARG B 1 19 ? 10.008 -21.281 -14.305 1 95.88 19 ARG B CA 1
ATOM 1350 C C . ARG B 1 19 ? 9.43 -22.141 -15.43 1 95.88 19 ARG B C 1
ATOM 1352 O O . ARG B 1 19 ? 9 -23.266 -15.203 1 95.88 19 ARG B O 1
ATOM 1359 N N . GLU B 1 20 ? 9.312 -21.484 -16.516 1 92.75 20 GLU B N 1
ATOM 1360 C CA . GLU B 1 20 ? 8.945 -22.234 -17.703 1 92.75 20 GLU B CA 1
ATOM 1361 C C . GLU B 1 20 ? 10.18 -22.828 -18.391 1 92.75 20 GLU B C 1
ATOM 1363 O O . GLU B 1 20 ? 11.102 -22.078 -18.75 1 92.75 20 GLU B O 1
ATOM 1368 N N . ASP B 1 21 ? 10.281 -24.109 -18.469 1 84.31 21 ASP B N 1
ATOM 1369 C CA . ASP B 1 21 ? 11.336 -24.828 -19.172 1 84.31 21 ASP B CA 1
ATOM 1370 C C . ASP B 1 21 ? 10.766 -25.672 -20.297 1 84.31 21 ASP B C 1
ATOM 1372 O O . ASP B 1 21 ? 10.508 -26.875 -20.125 1 84.31 21 ASP B O 1
ATOM 1376 N N . GLY B 1 22 ? 10.773 -25.062 -21.547 1 81.31 22 GLY B N 1
ATOM 1377 C CA . GLY B 1 22 ? 10.109 -25.766 -22.625 1 81.31 22 GLY B CA 1
ATOM 1378 C C . GLY B 1 22 ? 8.633 -26.016 -22.359 1 81.31 22 GLY B C 1
ATOM 1379 O O . GLY B 1 22 ? 7.875 -25.062 -22.125 1 81.31 22 GLY B O 1
ATOM 1380 N N . GLN B 1 23 ? 8.219 -27.297 -22.297 1 81.19 23 GLN B N 1
ATOM 1381 C CA . GLN B 1 23 ? 6.824 -27.656 -22.078 1 81.19 23 GLN B CA 1
ATOM 1382 C C . GLN B 1 23 ? 6.551 -27.953 -20.609 1 81.19 23 GLN B C 1
ATOM 1384 O O . GLN B 1 23 ? 5.414 -28.234 -20.234 1 81.19 23 GLN B O 1
ATOM 1389 N N . HIS B 1 24 ? 7.574 -27.688 -19.859 1 89.44 24 HIS B N 1
ATOM 1390 C CA . HIS B 1 24 ? 7.426 -28.047 -18.453 1 89.44 24 HIS B CA 1
ATOM 1391 C C . HIS B 1 24 ? 7.484 -26.797 -17.562 1 89.44 24 HIS B C 1
ATOM 1393 O O . HIS B 1 24 ? 8.133 -25.812 -17.906 1 89.44 24 HIS B O 1
ATOM 1399 N N . LEU B 1 25 ? 6.672 -26.875 -16.531 1 93.75 25 LEU B N 1
ATOM 1400 C CA . LEU B 1 25 ? 6.695 -25.844 -15.5 1 93.75 25 LEU B CA 1
ATOM 1401 C C . LEU B 1 25 ? 7.332 -26.375 -14.219 1 93.75 25 LEU B C 1
ATOM 1403 O O . LEU B 1 25 ? 7.121 -27.531 -13.852 1 93.75 25 LEU B O 1
ATOM 1407 N N . LYS B 1 26 ? 8.117 -25.547 -13.656 1 93.88 26 LYS B N 1
ATOM 1408 C CA . LYS B 1 26 ? 8.766 -25.938 -12.406 1 93.88 26 LYS B CA 1
ATOM 1409 C C . LYS B 1 26 ? 8.672 -24.828 -11.359 1 93.88 26 LYS B C 1
ATOM 1411 O O . LYS B 1 26 ? 8.922 -23.656 -11.664 1 93.88 26 LYS B O 1
ATOM 1416 N N . ALA B 1 27 ? 8.289 -25.25 -10.141 1 94.44 27 ALA B N 1
ATOM 1417 C CA . ALA B 1 27 ? 8.336 -24.312 -9.016 1 94.44 27 ALA B CA 1
ATOM 1418 C C . ALA B 1 27 ? 9.758 -24.156 -8.5 1 94.44 27 ALA B C 1
ATOM 1420 O O . ALA B 1 27 ? 10.391 -25.125 -8.078 1 94.44 27 ALA B O 1
ATOM 1421 N N . ILE B 1 28 ? 10.234 -22.969 -8.539 1 94.19 28 ILE B N 1
ATOM 1422 C CA . ILE B 1 28 ? 11.617 -22.75 -8.141 1 94.19 28 ILE B CA 1
ATOM 1423 C C . ILE B 1 28 ? 11.664 -22.281 -6.684 1 94.19 28 ILE B C 1
ATOM 1425 O O . ILE B 1 28 ? 12.641 -22.547 -5.973 1 94.19 28 ILE B O 1
ATOM 1429 N N . ALA B 1 29 ? 10.727 -21.547 -6.258 1 94.31 29 ALA B N 1
ATOM 1430 C CA . ALA B 1 29 ? 10.594 -21.094 -4.875 1 94.31 29 ALA B CA 1
ATOM 1431 C C . ALA B 1 29 ? 9.148 -20.719 -4.559 1 94.31 29 ALA B C 1
ATOM 1433 O O . ALA B 1 29 ? 8.453 -20.156 -5.402 1 94.31 29 ALA B O 1
ATOM 1434 N N . TYR B 1 30 ? 8.734 -21.109 -3.418 1 94.38 30 TYR B N 1
ATOM 1435 C CA . TYR B 1 30 ? 7.395 -20.734 -2.971 1 94.38 30 TYR B CA 1
ATOM 1436 C C . TYR B 1 30 ? 7.301 -20.75 -1.45 1 94.38 30 TYR B C 1
ATOM 1438 O O . TYR B 1 30 ? 8.102 -21.406 -0.783 1 94.38 30 TYR B O 1
ATOM 1446 N N . GLY B 1 31 ? 6.418 -19.938 -0.96 1 92.62 31 GLY B N 1
ATOM 1447 C CA . GLY B 1 31 ? 6.238 -19.859 0.48 1 92.62 31 GLY B CA 1
ATOM 1448 C C . GLY B 1 31 ? 5.262 -18.766 0.893 1 92.62 31 GLY B C 1
ATOM 1449 O O . GLY B 1 31 ? 4.449 -18.312 0.083 1 92.62 31 GLY B O 1
ATOM 1450 N N . CYS B 1 32 ? 5.277 -18.547 2.164 1 92 32 CYS B N 1
ATOM 1451 C CA . CYS B 1 32 ? 4.41 -17.531 2.744 1 92 32 CYS B CA 1
ATOM 1452 C C . CYS B 1 32 ? 5.207 -16.578 3.631 1 92 32 CYS B C 1
ATOM 1454 O O . CYS B 1 32 ? 6.023 -17.016 4.441 1 92 32 CYS B O 1
ATOM 1456 N N . LEU B 1 33 ? 5.031 -15.305 3.297 1 90.75 33 LEU B N 1
ATOM 1457 C CA . LEU B 1 33 ? 5.629 -14.289 4.156 1 90.75 33 LEU B CA 1
ATOM 1458 C C . LEU B 1 33 ? 4.68 -13.906 5.289 1 90.75 33 LEU B C 1
ATOM 1460 O O . LEU B 1 33 ? 3.545 -13.492 5.039 1 90.75 33 LEU B O 1
ATOM 1464 N N . HIS B 1 34 ? 5.105 -14.141 6.457 1 85.12 34 HIS B N 1
ATOM 1465 C CA . HIS B 1 34 ? 4.281 -13.844 7.625 1 85.12 34 HIS B CA 1
ATOM 1466 C C . HIS B 1 34 ? 4.723 -12.555 8.305 1 85.12 34 HIS B C 1
ATOM 1468 O O . HIS B 1 34 ? 5.922 -12.281 8.414 1 85.12 34 HIS B O 1
ATOM 1474 N N . THR B 1 35 ? 3.756 -11.711 8.523 1 77.31 35 THR B N 1
ATOM 1475 C CA . THR B 1 35 ? 4.043 -10.523 9.336 1 77.31 35 THR B CA 1
ATOM 1476 C C . THR B 1 35 ? 3.352 -10.617 10.688 1 77.31 35 THR B C 1
ATOM 1478 O O . THR B 1 35 ? 2.137 -10.805 10.766 1 77.31 35 THR B O 1
ATOM 1481 N N . PRO B 1 36 ? 4.121 -10.641 11.734 1 76.06 36 PRO B N 1
ATOM 1482 C CA . PRO B 1 36 ? 3.541 -10.805 13.07 1 76.06 36 PRO B CA 1
ATOM 1483 C C . PRO B 1 36 ? 2.43 -9.797 13.359 1 76.06 36 PRO B C 1
ATOM 1485 O O . PRO B 1 36 ? 2.617 -8.594 13.172 1 76.06 36 PRO B O 1
ATOM 1488 N N . ALA B 1 37 ? 1.256 -10.344 13.789 1 74.38 37 ALA B N 1
ATOM 1489 C CA . ALA B 1 37 ? 0.074 -9.531 14.047 1 74.38 37 ALA B CA 1
ATOM 1490 C C . ALA B 1 37 ? 0.315 -8.57 15.211 1 74.38 37 ALA B C 1
ATOM 1492 O O . ALA B 1 37 ? -0.41 -7.586 15.375 1 74.38 37 ALA B O 1
ATOM 1493 N N . ASP B 1 38 ? 1.279 -8.828 15.984 1 81.5 38 ASP B N 1
ATOM 1494 C CA . ASP B 1 38 ? 1.533 -8.031 17.172 1 81.5 38 ASP B CA 1
ATOM 1495 C C . ASP B 1 38 ? 2.375 -6.801 16.844 1 81.5 38 ASP B C 1
ATOM 1497 O O . ASP B 1 38 ? 2.58 -5.934 17.703 1 81.5 38 ASP B O 1
ATOM 1501 N N . GLN B 1 39 ? 2.82 -6.656 15.672 1 85.44 39 GLN B N 1
ATOM 1502 C CA . GLN B 1 39 ? 3.627 -5.512 15.266 1 85.44 39 GLN B CA 1
ATOM 1503 C C . GLN B 1 39 ? 2.77 -4.445 14.586 1 85.44 39 GLN B C 1
ATOM 1505 O O . GLN B 1 39 ? 1.764 -4.762 13.953 1 85.44 39 GLN B O 1
ATOM 1510 N N . PRO B 1 40 ? 3.225 -3.182 14.891 1 89.81 40 PRO B N 1
ATOM 1511 C CA . PRO B 1 40 ? 2.535 -2.111 14.164 1 89.81 40 PRO B CA 1
ATOM 1512 C C . PRO B 1 40 ? 2.541 -2.326 12.648 1 89.81 40 PRO B C 1
ATOM 1514 O O . PRO B 1 40 ? 3.518 -2.838 12.102 1 89.81 40 PRO B O 1
ATOM 1517 N N . LEU B 1 41 ? 1.495 -1.928 11.992 1 90.06 41 LEU B N 1
ATOM 1518 C CA . LEU B 1 41 ? 1.271 -2.18 10.57 1 90.06 41 LEU B CA 1
ATOM 1519 C C . LEU B 1 41 ? 2.428 -1.644 9.734 1 90.06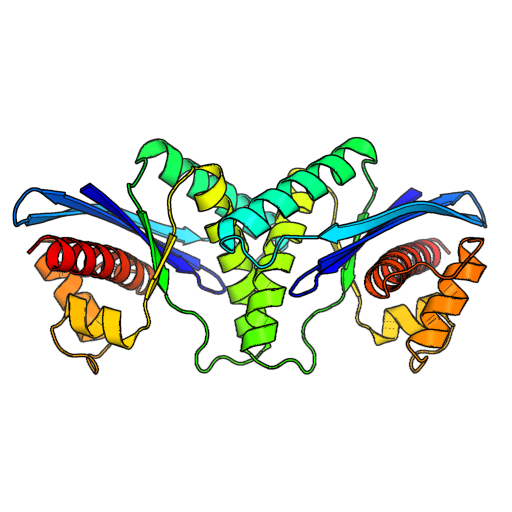 41 LEU B C 1
ATOM 1521 O O . LEU B 1 41 ? 2.932 -2.334 8.844 1 90.06 41 LEU B O 1
ATOM 1525 N N . PRO B 1 42 ? 2.924 -0.447 10.016 1 93.38 42 PRO B N 1
ATOM 1526 C CA . PRO B 1 42 ? 4.031 0.059 9.203 1 93.38 42 PRO B CA 1
ATOM 1527 C C . PRO B 1 42 ? 5.258 -0.85 9.242 1 93.38 42 PRO B C 1
ATOM 1529 O O . PRO B 1 42 ? 5.918 -1.045 8.219 1 93.38 42 PRO B O 1
ATOM 1532 N N . LEU B 1 43 ? 5.543 -1.413 10.352 1 93.25 43 LEU B N 1
ATOM 1533 C CA . LEU B 1 43 ? 6.691 -2.307 10.484 1 93.25 43 LEU B CA 1
ATOM 1534 C C . LEU B 1 43 ? 6.438 -3.625 9.758 1 93.25 43 LEU B C 1
ATOM 1536 O O . LEU B 1 43 ? 7.359 -4.207 9.188 1 93.25 43 LEU B O 1
ATOM 1540 N N . ARG B 1 44 ? 5.25 -4.078 9.852 1 93.44 44 ARG B N 1
ATOM 1541 C CA . ARG B 1 44 ? 4.875 -5.281 9.117 1 93.44 44 ARG B CA 1
ATOM 1542 C C . ARG B 1 44 ? 5.062 -5.078 7.613 1 93.44 44 ARG B C 1
ATOM 1544 O O . ARG B 1 44 ? 5.602 -5.949 6.93 1 93.44 44 ARG B O 1
ATOM 1551 N N . LEU B 1 45 ? 4.617 -3.977 7.148 1 94.38 45 LEU B N 1
ATOM 1552 C CA . LEU B 1 45 ? 4.742 -3.656 5.73 1 94.38 45 LEU B CA 1
ATOM 1553 C C . LEU B 1 45 ? 6.211 -3.541 5.328 1 94.38 45 LEU B C 1
ATOM 1555 O O . LEU B 1 45 ? 6.59 -3.951 4.23 1 94.38 45 LEU B O 1
ATOM 1559 N N . LYS B 1 46 ? 7.004 -2.959 6.191 1 94.75 46 LYS B N 1
ATOM 1560 C CA . LYS B 1 46 ? 8.438 -2.846 5.938 1 94.75 46 LYS B CA 1
ATOM 1561 C C . LYS B 1 46 ? 9.086 -4.223 5.812 1 94.75 46 LYS B C 1
ATOM 1563 O O . LYS B 1 46 ? 9.898 -4.449 4.914 1 94.75 46 LYS B O 1
ATOM 1568 N N . SER B 1 47 ? 8.75 -5.098 6.715 1 93.69 47 SER B N 1
ATOM 1569 C CA . SER B 1 47 ? 9.281 -6.453 6.672 1 93.69 47 SER B CA 1
ATOM 1570 C C . SER B 1 47 ? 8.883 -7.164 5.383 1 93.69 47 SER B C 1
ATOM 1572 O O . SER B 1 47 ? 9.703 -7.852 4.77 1 93.69 47 SER B O 1
ATOM 1574 N N . LEU B 1 48 ? 7.664 -6.98 5.043 1 93.88 48 LEU B N 1
ATOM 1575 C CA . LEU B 1 48 ? 7.16 -7.57 3.809 1 93.88 48 LEU B CA 1
ATOM 1576 C C . LEU B 1 48 ? 7.906 -7.023 2.598 1 93.88 48 LEU B C 1
ATOM 1578 O O . LEU B 1 48 ? 8.305 -7.781 1.712 1 93.88 48 LEU B O 1
ATOM 1582 N N . TYR B 1 49 ? 8.039 -5.727 2.6 1 95.56 49 TYR B N 1
ATOM 1583 C CA . TYR B 1 49 ? 8.742 -5.047 1.517 1 95.56 49 TYR B CA 1
ATOM 1584 C C . TYR B 1 49 ? 10.156 -5.586 1.357 1 95.56 49 TYR B C 1
ATOM 1586 O O . TYR B 1 49 ? 10.594 -5.891 0.244 1 95.56 49 TYR B O 1
ATOM 1594 N N . ARG B 1 50 ? 10.836 -5.707 2.402 1 95.69 50 ARG B N 1
ATOM 1595 C CA . ARG B 1 50 ? 12.211 -6.195 2.381 1 95.69 50 ARG B CA 1
ATOM 1596 C C . ARG B 1 50 ? 12.273 -7.629 1.861 1 95.69 50 ARG B C 1
ATOM 1598 O O . ARG B 1 50 ? 13.133 -7.957 1.044 1 95.69 50 ARG B O 1
ATOM 1605 N N . ALA B 1 51 ? 11.383 -8.453 2.355 1 94.94 51 ALA B N 1
ATOM 1606 C CA . ALA B 1 51 ? 11.352 -9.852 1.935 1 94.94 51 ALA B CA 1
ATOM 1607 C C . ALA B 1 51 ? 11.062 -9.969 0.44 1 94.94 51 ALA B C 1
ATOM 1609 O O . ALA B 1 51 ? 11.703 -10.75 -0.264 1 94.94 51 ALA B O 1
ATOM 1610 N N . LEU B 1 52 ? 10.148 -9.18 -0.028 1 96.12 52 LEU B N 1
ATOM 1611 C CA . LEU B 1 52 ? 9.789 -9.195 -1.443 1 96.12 52 LEU B CA 1
ATOM 1612 C C . LEU B 1 52 ? 10.961 -8.727 -2.301 1 96.12 52 LEU B C 1
ATOM 1614 O O . LEU B 1 52 ? 11.25 -9.312 -3.344 1 96.12 52 LEU B O 1
ATOM 1618 N N . LYS B 1 53 ? 11.555 -7.652 -1.863 1 96.38 53 LYS B N 1
ATOM 1619 C CA . LYS B 1 53 ? 12.703 -7.129 -2.598 1 96.38 53 LYS B CA 1
ATOM 1620 C C . LYS B 1 53 ? 13.812 -8.172 -2.701 1 96.38 53 LYS B C 1
ATOM 1622 O O . LYS B 1 53 ? 14.453 -8.305 -3.746 1 96.38 53 LYS B O 1
ATOM 1627 N N . GLU B 1 54 ? 14.031 -8.867 -1.638 1 96.81 54 GLU B N 1
ATOM 1628 C CA . GLU B 1 54 ? 15.047 -9.914 -1.634 1 96.81 54 GLU B CA 1
ATOM 1629 C C . GLU B 1 54 ? 14.711 -11.008 -2.646 1 96.81 54 GLU B C 1
ATOM 1631 O O . GLU B 1 54 ? 15.594 -11.469 -3.379 1 96.81 54 GLU B O 1
ATOM 1636 N N . LEU B 1 55 ? 13.461 -11.43 -2.668 1 96.69 55 LEU B N 1
ATOM 1637 C CA . LEU B 1 55 ? 13.016 -12.445 -3.615 1 96.69 55 LEU B CA 1
ATOM 1638 C C . LEU B 1 55 ? 13.18 -11.961 -5.051 1 96.69 55 LEU B C 1
ATOM 1640 O O . LEU B 1 55 ? 13.672 -12.695 -5.906 1 96.69 55 LEU B O 1
ATOM 1644 N N . LEU B 1 56 ? 12.773 -10.711 -5.297 1 97.25 56 LEU B N 1
ATOM 1645 C CA . LEU B 1 56 ? 12.836 -10.141 -6.637 1 97.25 56 LEU B CA 1
ATOM 1646 C C . LEU B 1 56 ? 14.281 -9.984 -7.094 1 97.25 56 LEU B C 1
ATOM 1648 O O . LEU B 1 56 ? 14.594 -10.188 -8.273 1 97.25 56 LEU B O 1
ATOM 1652 N N . GLN B 1 57 ? 15.133 -9.609 -6.145 1 96.62 57 GLN B N 1
ATOM 1653 C CA . GLN B 1 57 ? 16.547 -9.453 -6.461 1 96.62 57 GLN B CA 1
ATOM 1654 C C . GLN B 1 57 ? 17.219 -10.805 -6.699 1 96.62 57 GLN B C 1
ATOM 1656 O O . GLN B 1 57 ? 18.031 -10.953 -7.613 1 96.62 57 GLN B O 1
ATOM 1661 N N . LYS B 1 58 ? 16.891 -11.758 -5.926 1 96.81 58 LYS B N 1
ATOM 1662 C CA . LYS B 1 58 ? 17.5 -13.086 -5.98 1 96.81 58 LYS B CA 1
ATOM 1663 C C . LYS B 1 58 ? 17.109 -13.812 -7.266 1 96.81 58 LYS B C 1
ATOM 1665 O O . LYS B 1 58 ? 17.969 -14.406 -7.926 1 96.81 58 LYS B O 1
ATOM 1670 N N . TYR B 1 59 ? 15.82 -13.727 -7.676 1 96.88 59 TYR B N 1
ATOM 1671 C CA . TYR B 1 59 ? 15.336 -14.578 -8.758 1 96.88 59 TYR B CA 1
ATOM 1672 C C . TYR B 1 59 ? 15.133 -13.773 -10.039 1 96.88 59 TYR B C 1
ATOM 1674 O O . TYR B 1 59 ? 15.031 -14.344 -11.125 1 96.88 59 TYR B O 1
ATOM 1682 N N . GLN B 1 60 ? 15.008 -12.438 -9.891 1 96.56 60 GLN B N 1
ATOM 1683 C CA . GLN B 1 60 ? 14.844 -11.523 -11.016 1 96.56 60 GLN B CA 1
ATOM 1684 C C . GLN B 1 60 ? 13.789 -12.039 -11.992 1 96.56 60 GLN B C 1
ATOM 1686 O O . GLN B 1 60 ? 14.07 -12.234 -13.18 1 96.56 60 GLN B O 1
ATOM 1691 N N . PRO B 1 61 ? 12.578 -12.258 -11.523 1 97.5 61 PRO B N 1
ATOM 1692 C CA . PRO B 1 61 ? 11.539 -12.758 -12.422 1 97.5 61 PRO B CA 1
ATOM 1693 C C . PRO B 1 61 ? 11.258 -11.812 -13.586 1 97.5 61 PRO B C 1
ATOM 1695 O O . PRO B 1 61 ? 11.492 -10.602 -13.477 1 97.5 61 PRO B O 1
ATOM 1698 N N . ASN B 1 62 ? 10.742 -12.391 -14.656 1 96.5 62 ASN B N 1
ATOM 1699 C CA . ASN B 1 62 ? 10.406 -11.617 -15.844 1 96.5 62 ASN B CA 1
ATOM 1700 C C . ASN B 1 62 ? 9.102 -10.844 -15.664 1 96.5 62 ASN B C 1
ATOM 1702 O O . ASN B 1 62 ? 8.883 -9.828 -16.328 1 96.5 62 ASN B O 1
ATOM 1706 N N . ALA B 1 63 ? 8.281 -11.32 -14.734 1 96.94 63 ALA B N 1
ATOM 1707 C CA . ALA B 1 63 ? 6.977 -10.711 -14.492 1 96.94 63 ALA B CA 1
ATOM 1708 C C . ALA B 1 63 ? 6.445 -11.086 -13.109 1 96.94 63 ALA B C 1
ATOM 1710 O O . ALA B 1 63 ? 6.82 -12.117 -12.555 1 96.94 63 ALA B O 1
ATOM 1711 N N . LEU B 1 64 ? 5.695 -10.195 -12.602 1 97.44 64 LEU B N 1
ATOM 1712 C CA . LEU B 1 64 ? 4.957 -10.438 -11.367 1 97.44 64 LEU B CA 1
ATOM 1713 C C . LEU B 1 64 ? 3.457 -10.492 -11.633 1 97.44 64 LEU B C 1
ATOM 1715 O O . LEU B 1 64 ? 2.9 -9.594 -12.258 1 97.44 64 LEU B O 1
ATOM 1719 N N . ALA B 1 65 ? 2.865 -11.562 -11.211 1 96.88 65 ALA B N 1
ATOM 1720 C CA . ALA B 1 65 ? 1.43 -11.758 -11.406 1 96.88 65 ALA B CA 1
ATOM 1721 C C . ALA B 1 65 ? 0.673 -11.609 -10.086 1 96.88 65 ALA B C 1
ATOM 1723 O O . ALA B 1 65 ? 1.049 -12.203 -9.078 1 96.88 65 ALA B O 1
ATOM 1724 N N . VAL B 1 66 ? -0.357 -10.797 -10.125 1 94 66 VAL B N 1
ATOM 1725 C CA . VAL B 1 66 ? -1.2 -10.609 -8.945 1 94 66 VAL B CA 1
ATOM 1726 C C . VAL B 1 66 ? -2.664 -10.82 -9.32 1 94 66 VAL B C 1
ATOM 1728 O O . VAL B 1 66 ? -3.02 -10.805 -10.5 1 94 66 VAL B O 1
ATOM 1731 N N . GLU B 1 67 ? -3.5 -11.031 -8.219 1 88.25 67 GLU B N 1
ATOM 1732 C CA . GLU B 1 67 ? -4.938 -11.164 -8.438 1 88.25 67 GLU B CA 1
ATOM 1733 C C . GLU B 1 67 ? -5.617 -9.797 -8.477 1 88.25 67 GLU B C 1
ATOM 1735 O O . GLU B 1 67 ? -5.234 -8.883 -7.746 1 88.25 67 GLU B O 1
ATOM 1740 N N . GLU B 1 68 ? -6.574 -9.711 -9.383 1 80.31 68 GLU B N 1
ATOM 1741 C CA . GLU B 1 68 ? -7.398 -8.5 -9.367 1 80.31 68 GLU B CA 1
ATOM 1742 C C . GLU B 1 68 ? -8.242 -8.43 -8.102 1 80.31 68 GLU B C 1
ATOM 1744 O O . GLU B 1 68 ? -9.008 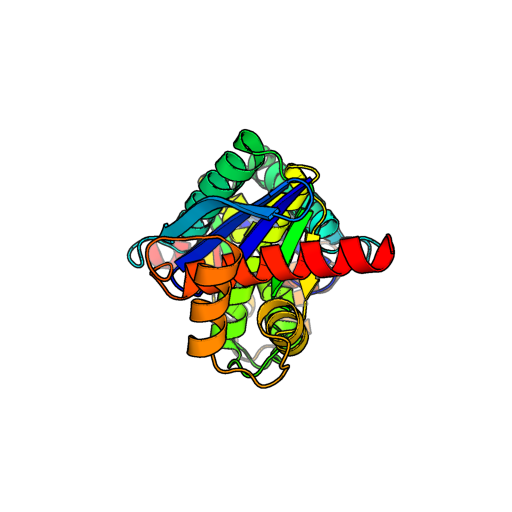-9.352 -7.805 1 80.31 68 GLU B O 1
ATOM 1749 N N . LEU B 1 69 ? -7.91 -7.613 -7.062 1 64.88 69 LEU B N 1
ATOM 1750 C CA . LEU B 1 69 ? -8.43 -7.59 -5.699 1 64.88 69 LEU B CA 1
ATOM 1751 C C . LEU B 1 69 ? -9.781 -6.891 -5.641 1 64.88 69 LEU B C 1
ATOM 1753 O O . LEU B 1 69 ? -10.25 -6.531 -4.559 1 64.88 69 LEU B O 1
ATOM 1757 N N . PHE B 1 70 ? -10.602 -6.598 -6.68 1 59.69 70 PHE B N 1
ATOM 1758 C CA . PHE B 1 70 ? -11.789 -5.754 -6.59 1 59.69 70 PHE B CA 1
ATOM 1759 C C . PHE B 1 70 ? -12.914 -6.488 -5.875 1 59.69 70 PHE B C 1
ATOM 1761 O O . PHE B 1 70 ? -13.875 -5.863 -5.414 1 59.69 70 PHE B O 1
ATOM 1768 N N . TRP B 1 71 ? -12.938 -7.805 -5.574 1 57 71 TRP B N 1
ATOM 1769 C CA . TRP B 1 71 ? -14.258 -8.406 -5.434 1 57 71 TRP B CA 1
ATOM 1770 C C . TRP B 1 71 ? -14.516 -8.82 -3.988 1 57 71 TRP B C 1
ATOM 1772 O O . TRP B 1 71 ? -13.648 -9.414 -3.342 1 57 71 TRP B O 1
ATOM 1782 N N . GLY B 1 72 ? -15.836 -8.406 -3.531 1 57.25 72 GLY B N 1
ATOM 1783 C CA . GLY B 1 72 ? -16.672 -8.969 -2.484 1 57.25 72 GLY B CA 1
ATOM 1784 C C . GLY B 1 72 ? -16.156 -8.688 -1.087 1 57.25 72 GLY B C 1
ATOM 1785 O O . GLY B 1 72 ? -16.578 -9.32 -0.12 1 57.25 72 GLY B O 1
ATOM 1786 N N . GLN B 1 73 ? -15.148 -7.848 -1.018 1 66.44 73 GLN B N 1
ATOM 1787 C CA . GLN B 1 73 ? -14.656 -7.637 0.341 1 66.44 73 GLN B CA 1
ATOM 1788 C C . GLN B 1 73 ? -15.305 -6.402 0.97 1 66.44 73 GLN B C 1
ATOM 1790 O O . GLN B 1 73 ? -15.859 -5.559 0.265 1 66.44 73 GLN B O 1
ATOM 1795 N N . ASN B 1 74 ? -15.5 -6.555 2.23 1 77.38 74 ASN B N 1
ATOM 1796 C CA . ASN B 1 74 ? -15.875 -5.324 2.92 1 77.38 74 ASN B CA 1
ATOM 1797 C C . ASN B 1 74 ? -14.766 -4.281 2.854 1 77.38 74 ASN B C 1
ATOM 1799 O O . ASN B 1 74 ? -13.648 -4.586 2.451 1 77.38 74 ASN B O 1
ATOM 1803 N N . VAL B 1 75 ? -15.125 -3.121 3.094 1 78.19 75 VAL B N 1
ATOM 1804 C CA . VAL B 1 75 ? -14.266 -1.956 2.922 1 78.19 75 VAL B CA 1
ATOM 1805 C C . VAL B 1 75 ? -13.023 -2.098 3.797 1 78.19 75 VAL B C 1
ATOM 1807 O O . VAL B 1 75 ? -11.914 -1.778 3.367 1 78.19 75 VAL B O 1
ATOM 1810 N N . ARG B 1 76 ? -13.164 -2.551 4.996 1 78.75 76 ARG B N 1
ATOM 1811 C CA . ARG B 1 76 ? -12.055 -2.678 5.93 1 78.75 76 ARG B CA 1
ATOM 1812 C C . ARG B 1 76 ? -11.008 -3.662 5.41 1 78.75 76 ARG B C 1
ATOM 1814 O O . ARG B 1 76 ? -9.812 -3.387 5.461 1 78.75 76 ARG B O 1
ATOM 1821 N N . THR B 1 77 ? -11.484 -4.773 4.969 1 79.25 77 THR B N 1
ATOM 1822 C CA . THR B 1 77 ? -10.594 -5.781 4.41 1 79.25 77 THR B CA 1
ATOM 1823 C C . THR B 1 77 ? -9.914 -5.262 3.148 1 79.25 77 THR B C 1
ATOM 1825 O O . THR B 1 77 ? -8.711 -5.469 2.955 1 79.25 77 THR B O 1
ATOM 1828 N N . ALA B 1 78 ? -10.734 -4.582 2.346 1 82.94 78 ALA B N 1
ATOM 1829 C CA . ALA B 1 78 ? -10.195 -4.016 1.111 1 82.94 78 ALA B CA 1
ATOM 1830 C C . ALA B 1 78 ? -9.07 -3.031 1.406 1 82.94 78 ALA B C 1
ATOM 1832 O O . ALA B 1 78 ? -8.047 -3.021 0.716 1 82.94 78 ALA B O 1
ATOM 1833 N N . MET B 1 79 ? -9.211 -2.291 2.418 1 85.12 79 MET B N 1
ATOM 1834 C CA . MET B 1 79 ? -8.195 -1.317 2.807 1 85.12 79 MET B CA 1
ATOM 1835 C C . MET B 1 79 ? -6.906 -2.014 3.23 1 85.12 79 MET B C 1
ATOM 1837 O O . MET B 1 79 ? -5.816 -1.628 2.803 1 85.12 79 MET B O 1
ATOM 1841 N N . MET B 1 80 ? -7.113 -2.99 3.996 1 85.25 80 MET B N 1
ATOM 1842 C CA . MET B 1 80 ? -5.945 -3.707 4.5 1 85.25 80 MET B CA 1
ATOM 1843 C C . MET B 1 80 ? -5.215 -4.418 3.367 1 85.25 80 MET B C 1
ATOM 1845 O O . MET B 1 80 ? -3.988 -4.336 3.264 1 85.25 80 MET B O 1
ATOM 1849 N N . VAL B 1 81 ? -5.934 -5.09 2.562 1 86.31 81 VAL B N 1
ATOM 1850 C CA . VAL B 1 81 ? -5.348 -5.789 1.421 1 86.31 81 VAL B CA 1
ATOM 1851 C C . VAL B 1 81 ? -4.715 -4.777 0.467 1 86.31 81 VAL B C 1
ATOM 1853 O O . VAL B 1 81 ? -3.662 -5.039 -0.118 1 86.31 81 VAL B O 1
ATOM 1856 N N . GLY B 1 82 ? -5.371 -3.689 0.34 1 88.81 82 GLY B N 1
ATOM 1857 C CA . GLY B 1 82 ? -4.824 -2.623 -0.484 1 88.81 82 GLY B CA 1
ATOM 1858 C C . GLY B 1 82 ? -3.459 -2.15 -0.022 1 88.81 82 GLY B C 1
ATOM 1859 O O . GLY B 1 82 ? -2.557 -1.951 -0.837 1 88.81 82 GLY B O 1
ATOM 1860 N N . LYS B 1 83 ? -3.34 -1.975 1.245 1 91.25 83 LYS B N 1
ATOM 1861 C CA . LYS B 1 83 ? -2.059 -1.533 1.79 1 91.25 83 LYS B CA 1
ATOM 1862 C C . LYS B 1 83 ? -0.943 -2.512 1.433 1 91.25 83 LYS B C 1
ATOM 1864 O O . LYS B 1 83 ? 0.134 -2.1 0.998 1 91.25 83 LYS B O 1
ATOM 1869 N N . VAL B 1 84 ? -1.25 -3.734 1.571 1 92 84 VAL B N 1
ATOM 1870 C CA . VAL B 1 84 ? -0.271 -4.773 1.264 1 92 84 VAL B CA 1
ATOM 1871 C C . VAL B 1 84 ? 0.013 -4.785 -0.237 1 92 84 VAL B C 1
ATOM 1873 O O . VAL B 1 84 ? 1.171 -4.855 -0.655 1 92 84 VAL B O 1
ATOM 1876 N N . ALA B 1 85 ? -1.053 -4.691 -1.02 1 92.69 85 ALA B N 1
ATOM 1877 C CA . ALA B 1 85 ? -0.91 -4.672 -2.473 1 92.69 85 ALA B CA 1
ATOM 1878 C C . ALA B 1 85 ? -0.043 -3.502 -2.926 1 92.69 85 ALA B C 1
ATOM 1880 O O . ALA B 1 85 ? 0.74 -3.629 -3.869 1 92.69 85 ALA B O 1
ATOM 1881 N N . GLY B 1 86 ? -0.234 -2.395 -2.295 1 93.81 86 GLY B N 1
ATOM 1882 C CA . GLY B 1 86 ? 0.597 -1.244 -2.615 1 93.81 86 GLY B CA 1
ATOM 1883 C C . GLY B 1 86 ? 2.08 -1.514 -2.447 1 93.81 86 GLY B C 1
ATOM 1884 O O . GLY B 1 86 ? 2.889 -1.123 -3.293 1 93.81 86 GLY B O 1
ATOM 1885 N N . VAL B 1 87 ? 2.436 -2.188 -1.433 1 95.5 87 VAL B N 1
ATOM 1886 C CA . VAL B 1 87 ? 3.828 -2.506 -1.135 1 95.5 87 VAL B CA 1
ATOM 1887 C C . VAL B 1 87 ? 4.367 -3.494 -2.168 1 95.5 87 VAL B C 1
ATOM 1889 O O . VAL B 1 87 ? 5.508 -3.371 -2.619 1 95.5 87 VAL B O 1
ATOM 1892 N N . VAL B 1 88 ? 3.539 -4.414 -2.555 1 96 88 VAL B N 1
ATOM 1893 C CA . VAL B 1 88 ? 3.916 -5.402 -3.562 1 96 88 VAL B CA 1
ATOM 1894 C C . VAL B 1 88 ? 4.215 -4.699 -4.887 1 96 88 VAL B C 1
ATOM 1896 O O . VAL B 1 88 ? 5.25 -4.949 -5.508 1 96 88 VAL B O 1
ATOM 1899 N N . LEU B 1 89 ? 3.311 -3.855 -5.262 1 95.69 89 LEU B N 1
ATOM 1900 C CA . LEU B 1 89 ? 3.465 -3.139 -6.52 1 95.69 89 LEU B CA 1
ATOM 1901 C C . LEU B 1 89 ? 4.707 -2.254 -6.492 1 95.69 89 LEU B C 1
ATOM 1903 O O . LEU B 1 89 ? 5.434 -2.168 -7.484 1 95.69 89 LEU B O 1
ATOM 1907 N N . LEU B 1 90 ? 4.91 -1.655 -5.398 1 96.5 90 LEU B N 1
ATOM 1908 C CA . LEU B 1 90 ? 6.082 -0.803 -5.242 1 96.5 90 LEU B CA 1
ATOM 1909 C C . LEU B 1 90 ? 7.367 -1.614 -5.383 1 96.5 90 LEU B C 1
ATOM 1911 O O . LEU B 1 90 ? 8.289 -1.212 -6.098 1 96.5 90 LEU B O 1
ATOM 1915 N N . ALA B 1 91 ? 7.438 -2.742 -4.691 1 97.25 91 ALA B N 1
ATOM 1916 C CA . ALA B 1 91 ? 8.617 -3.602 -4.758 1 97.25 91 ALA B CA 1
ATOM 1917 C C . ALA B 1 91 ? 8.891 -4.043 -6.191 1 97.25 91 ALA B C 1
ATOM 1919 O O . ALA B 1 91 ? 10.047 -4.055 -6.633 1 97.25 91 ALA B O 1
ATOM 1920 N N . ALA B 1 92 ? 7.852 -4.379 -6.867 1 97.25 92 ALA B N 1
ATOM 1921 C CA . ALA B 1 92 ? 7.984 -4.789 -8.266 1 97.25 92 ALA B CA 1
ATOM 1922 C C . ALA B 1 92 ? 8.523 -3.65 -9.125 1 97.25 92 ALA B C 1
ATOM 1924 O O . ALA B 1 92 ? 9.438 -3.854 -9.93 1 97.25 92 ALA B O 1
ATOM 1925 N N . ALA B 1 93 ? 7.992 -2.467 -8.945 1 96.19 93 ALA B N 1
ATOM 1926 C CA . ALA B 1 93 ? 8.414 -1.299 -9.719 1 96.19 93 ALA B CA 1
ATOM 1927 C C . ALA B 1 93 ? 9.883 -0.972 -9.461 1 96.19 93 ALA B C 1
ATOM 1929 O O . ALA B 1 93 ? 10.625 -0.667 -10.398 1 96.19 93 ALA B O 1
ATOM 1930 N N . GLU B 1 94 ? 10.25 -1.02 -8.25 1 96.38 94 GLU B N 1
ATOM 1931 C CA . GLU B 1 94 ? 11.633 -0.715 -7.891 1 96.38 94 GLU B CA 1
ATOM 1932 C C . GLU B 1 94 ? 12.594 -1.743 -8.484 1 96.38 94 GLU B C 1
ATOM 1934 O O . GLU B 1 94 ? 13.773 -1.443 -8.711 1 96.38 94 GLU B O 1
ATOM 1939 N N . SER B 1 95 ? 12.125 -2.969 -8.68 1 96.12 95 SER B N 1
ATOM 1940 C CA . SER B 1 95 ? 12.945 -4.035 -9.25 1 96.12 95 SER B CA 1
ATOM 1941 C C . SER B 1 95 ? 12.781 -4.105 -10.766 1 96.12 95 SER B C 1
ATOM 1943 O O . SER B 1 95 ? 13.273 -5.043 -11.398 1 96.12 95 SER B O 1
ATOM 1945 N N . ASN B 1 96 ? 12.062 -3.115 -11.305 1 95.88 96 ASN B N 1
ATOM 1946 C CA . ASN B 1 96 ? 11.789 -3.051 -12.734 1 95.88 96 ASN B CA 1
ATOM 1947 C C . ASN B 1 96 ? 11.133 -4.332 -13.234 1 95.88 96 ASN B C 1
ATOM 1949 O O . ASN B 1 96 ? 11.469 -4.832 -14.312 1 95.88 96 ASN B O 1
ATOM 1953 N N . CYS B 1 97 ? 10.367 -4.953 -12.445 1 96.56 97 CYS B N 1
ATOM 1954 C CA . CYS B 1 97 ? 9.602 -6.145 -12.797 1 96.56 97 CYS B CA 1
ATOM 1955 C C . CYS B 1 97 ? 8.172 -5.785 -13.188 1 96.56 97 CYS B C 1
ATOM 1957 O O . CYS B 1 97 ? 7.402 -5.297 -12.359 1 96.56 97 CYS B O 1
ATOM 1959 N N . PRO B 1 98 ? 7.812 -5.984 -14.43 1 96.31 98 PRO B N 1
ATOM 1960 C CA . PRO B 1 98 ? 6.441 -5.656 -14.828 1 96.31 98 PRO B CA 1
ATOM 1961 C C . PRO B 1 98 ? 5.395 -6.461 -14.062 1 96.31 98 PRO B C 1
ATOM 1963 O O . PRO B 1 98 ? 5.613 -7.641 -13.766 1 96.31 98 PRO B O 1
ATOM 1966 N N . VAL B 1 99 ? 4.266 -5.809 -13.805 1 95.81 99 VAL B N 1
ATOM 1967 C CA . VAL B 1 99 ? 3.203 -6.43 -13.023 1 95.81 99 VAL B CA 1
ATOM 1968 C C . VAL B 1 99 ? 1.985 -6.676 -13.914 1 95.81 99 VAL B C 1
ATOM 1970 O O . VAL B 1 99 ? 1.591 -5.809 -14.695 1 95.81 99 VAL B O 1
ATOM 1973 N N . PHE B 1 100 ? 1.412 -7.836 -13.734 1 94.69 100 PHE B N 1
ATOM 1974 C CA . PHE B 1 100 ? 0.195 -8.203 -14.453 1 94.69 100 PHE B CA 1
ATOM 1975 C C . PHE B 1 100 ? -0.883 -8.672 -13.484 1 94.69 100 PHE B C 1
ATOM 1977 O O . PHE B 1 100 ? -0.592 -9.391 -12.523 1 94.69 100 PHE B O 1
ATOM 1984 N N . SER B 1 101 ? -2.045 -8.195 -13.758 1 92.94 101 SER B N 1
ATOM 1985 C CA . SER B 1 101 ? -3.168 -8.57 -12.898 1 92.94 101 SER B CA 1
ATOM 1986 C C . SER B 1 101 ? -4.164 -9.445 -13.648 1 92.94 101 SER B C 1
ATOM 1988 O O . SER B 1 101 ? -4.461 -9.203 -14.82 1 92.94 101 SER B O 1
ATOM 1990 N N . TYR B 1 102 ? -4.68 -10.461 -12.938 1 93.19 102 TYR B N 1
ATOM 1991 C CA . TYR B 1 102 ? -5.625 -11.391 -13.547 1 93.19 102 TYR B CA 1
ATOM 1992 C C . TYR B 1 102 ? -6.855 -11.57 -12.664 1 93.19 102 TYR B C 1
ATOM 1994 O O . TYR B 1 102 ? -6.738 -11.734 -11.445 1 93.19 102 TYR B O 1
ATOM 2002 N N . PRO B 1 103 ? -8.062 -11.547 -13.258 1 90.81 103 PRO B N 1
ATOM 2003 C CA . PRO B 1 103 ? -9.258 -11.922 -12.5 1 90.81 103 PRO B CA 1
ATOM 2004 C C . PRO B 1 103 ? -9.25 -13.383 -12.055 1 90.81 103 PRO B C 1
ATOM 2006 O O . PRO B 1 103 ? -8.664 -14.227 -12.734 1 90.81 103 PRO B O 1
ATOM 2009 N N . PRO B 1 104 ? -9.953 -13.633 -10.945 1 89.06 104 PRO B N 1
ATOM 2010 C CA . PRO B 1 104 ? -9.969 -15 -10.414 1 89.06 104 PRO B CA 1
ATOM 2011 C C . PRO B 1 104 ? -10.438 -16.031 -11.438 1 89.06 104 PRO B C 1
ATOM 2013 O O . PRO B 1 104 ? -9.891 -17.125 -11.516 1 89.06 104 PRO B O 1
ATOM 2016 N N . GLN B 1 105 ? -11.414 -15.656 -12.195 1 91.12 105 GLN B N 1
ATOM 2017 C CA . GLN B 1 105 ? -11.977 -16.594 -13.164 1 91.12 105 GLN B CA 1
ATOM 2018 C C . GLN B 1 105 ? -10.938 -16.969 -14.219 1 91.12 105 GLN B C 1
ATOM 2020 O O . GLN B 1 105 ? -10.898 -18.125 -14.664 1 91.12 105 GLN B O 1
ATOM 2025 N N . VAL B 1 106 ? -10.133 -16.047 -14.602 1 93.31 106 VAL B N 1
ATOM 2026 C CA . VAL B 1 106 ? -9.102 -16.281 -15.609 1 93.31 106 VAL B CA 1
ATOM 2027 C C . VAL B 1 106 ? -8.016 -17.188 -15.031 1 93.31 106 VAL B C 1
ATOM 2029 O O . VAL B 1 106 ? -7.512 -18.078 -15.727 1 93.31 106 VAL B O 1
ATOM 2032 N N . VAL B 1 107 ? -7.711 -17.031 -13.797 1 94.31 107 VAL B N 1
ATOM 2033 C CA . VAL B 1 107 ? -6.715 -17.859 -13.133 1 94.31 107 VAL B CA 1
ATOM 2034 C C . VAL B 1 107 ? -7.207 -19.297 -13.062 1 94.31 107 VAL B C 1
ATOM 2036 O O . VAL B 1 107 ? -6.48 -20.234 -13.422 1 94.31 107 VAL B O 1
ATOM 2039 N N . LYS B 1 108 ? -8.461 -19.422 -12.68 1 94.25 108 LYS B N 1
ATOM 2040 C CA . LYS B 1 108 ? -9.047 -20.75 -12.586 1 94.25 108 LYS B CA 1
ATOM 2041 C C . LYS B 1 108 ? -9.055 -21.453 -13.945 1 94.25 108 LYS B C 1
ATOM 2043 O O . LYS B 1 108 ? -8.719 -22.625 -14.047 1 94.25 108 LYS B O 1
ATOM 2048 N N . GLN B 1 109 ? -9.422 -20.688 -14.922 1 94.88 109 GLN B N 1
ATOM 2049 C CA . GLN B 1 109 ? -9.453 -21.219 -16.281 1 94.88 109 GLN B CA 1
ATOM 2050 C C . GLN B 1 109 ? -8.062 -21.609 -16.75 1 94.88 109 GLN B C 1
ATOM 2052 O O . GLN B 1 109 ? -7.887 -22.656 -17.375 1 94.88 109 GLN B O 1
ATOM 2057 N N . ALA B 1 110 ? -7.145 -20.828 -16.5 1 94.25 110 ALA B N 1
ATOM 2058 C CA . ALA B 1 110 ? -5.773 -21.062 -16.938 1 94.25 110 ALA B CA 1
ATOM 2059 C C . ALA B 1 110 ? -5.176 -22.297 -16.266 1 94.25 110 ALA B C 1
ATOM 2061 O O . ALA B 1 110 ? -4.434 -23.047 -16.891 1 94.25 110 ALA B O 1
ATOM 2062 N N . VAL B 1 111 ? -5.504 -22.516 -15.016 1 94.62 111 VAL B N 1
ATOM 2063 C CA . VAL B 1 111 ? -4.871 -23.562 -14.219 1 94.62 111 VAL B CA 1
ATOM 2064 C C . VAL B 1 111 ? -5.641 -24.875 -14.367 1 94.62 111 VAL B C 1
ATOM 2066 O O . VAL B 1 111 ? -5.039 -25.938 -14.5 1 94.62 111 VAL B O 1
ATOM 2069 N N . THR B 1 112 ? -6.988 -24.766 -14.422 1 94.81 112 THR B N 1
ATOM 2070 C CA . THR B 1 112 ? -7.777 -26 -14.367 1 94.81 112 THR B CA 1
ATOM 2071 C C . THR B 1 112 ? -8.477 -26.25 -15.695 1 94.81 112 THR B C 1
ATOM 2073 O O . THR B 1 112 ? -8.992 -27.344 -15.938 1 94.81 112 THR B O 1
ATOM 2076 N N . GLY B 1 113 ? -8.562 -25.266 -16.516 1 93.19 113 GLY B N 1
ATOM 2077 C CA . GLY B 1 113 ? -9.336 -25.375 -17.734 1 93.19 113 GLY B CA 1
ATOM 2078 C C . GLY B 1 113 ? -10.812 -25.094 -17.531 1 93.19 113 GLY B C 1
ATOM 2079 O O . GLY B 1 113 ? -11.602 -25.172 -18.484 1 93.19 113 GLY B O 1
ATOM 2080 N N . TYR B 1 114 ? -11.156 -24.703 -16.25 1 92.38 114 TYR B N 1
ATOM 2081 C CA . TYR B 1 114 ? -12.539 -24.469 -15.859 1 92.38 114 TYR B CA 1
ATOM 2082 C C . TYR B 1 114 ? -12.648 -23.203 -15.016 1 92.38 114 TYR B C 1
ATOM 2084 O O . TYR B 1 114 ? -12.109 -23.141 -13.914 1 92.38 114 TYR B O 1
ATOM 2092 N N . GLY B 1 115 ? -13.328 -22.297 -15.531 1 88.5 115 GLY B N 1
ATOM 2093 C CA . GLY B 1 115 ? -13.414 -20.984 -14.906 1 88.5 115 GLY B CA 1
ATOM 2094 C C . GLY B 1 115 ? -14.141 -21 -13.57 1 88.5 115 GLY B C 1
ATOM 2095 O O . GLY B 1 115 ? -14.039 -20.047 -12.797 1 88.5 115 GLY B O 1
ATOM 2096 N N . ARG B 1 116 ? -14.961 -22.031 -13.258 1 90.25 116 ARG B N 1
ATOM 2097 C CA . ARG B 1 116 ? -15.711 -22.094 -12 1 90.25 116 ARG B CA 1
ATOM 2098 C C . ARG B 1 116 ? -15.125 -23.172 -11.086 1 90.25 116 ARG B C 1
ATOM 2100 O O . ARG B 1 116 ? -15.836 -23.719 -10.234 1 90.25 116 ARG B O 1
ATOM 2107 N N . ALA B 1 117 ? -13.859 -23.422 -11.25 1 91.62 117 ALA B N 1
ATOM 2108 C CA . ALA B 1 117 ? -13.188 -24.438 -10.453 1 91.62 117 ALA B CA 1
ATOM 2109 C C . ALA B 1 117 ? -13.141 -24.047 -8.977 1 91.62 117 ALA B C 1
ATOM 2111 O O . ALA B 1 117 ? -13.07 -22.859 -8.648 1 91.62 117 ALA B O 1
ATOM 2112 N N . THR B 1 118 ? -13.18 -25.047 -8.141 1 92.19 118 THR B N 1
ATOM 2113 C CA . THR B 1 118 ? -13.062 -24.797 -6.707 1 92.19 118 THR B CA 1
ATOM 2114 C C . THR B 1 118 ? -11.609 -24.547 -6.312 1 92.19 118 THR B C 1
ATOM 2116 O O . THR B 1 118 ? -10.695 -24.875 -7.074 1 92.19 118 THR B O 1
ATOM 2119 N N . LYS B 1 119 ? -11.531 -23.969 -5.102 1 87.94 119 LYS B N 1
ATOM 2120 C CA . LYS B 1 119 ? -10.188 -23.719 -4.602 1 87.94 119 LYS B CA 1
ATOM 2121 C C . LYS B 1 119 ? -9.383 -25 -4.508 1 87.94 119 LYS B C 1
ATOM 2123 O O . LYS B 1 119 ? -8.188 -25.031 -4.832 1 87.94 119 LYS B O 1
ATOM 2128 N N . ARG B 1 120 ? -9.945 -26.016 -4.109 1 90.69 120 ARG B N 1
ATOM 2129 C CA . ARG B 1 120 ? -9.289 -27.312 -3.969 1 90.69 120 ARG B CA 1
ATOM 2130 C C . ARG B 1 120 ? -8.836 -27.844 -5.324 1 90.69 120 ARG B C 1
ATOM 2132 O O . ARG B 1 120 ? -7.75 -28.422 -5.438 1 90.69 120 ARG B O 1
ATOM 2139 N N . GLN B 1 121 ? -9.641 -27.688 -6.289 1 92.62 121 GLN B N 1
ATOM 2140 C CA . GLN B 1 121 ? -9.305 -28.109 -7.645 1 92.62 121 GLN B CA 1
ATOM 2141 C C . GLN B 1 121 ? -8.086 -27.344 -8.172 1 92.62 121 GLN B C 1
ATOM 2143 O O . GLN B 1 121 ? -7.211 -27.938 -8.805 1 92.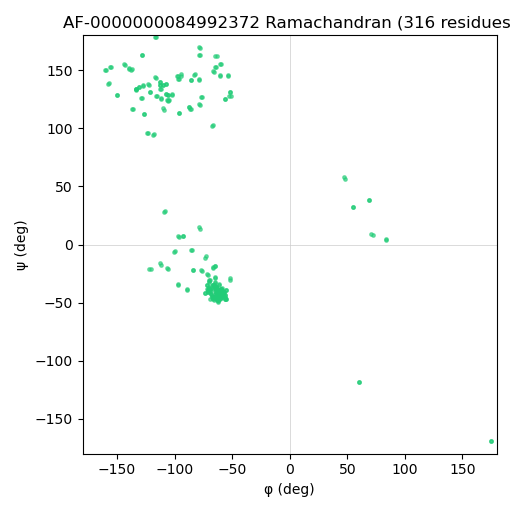62 121 GLN B O 1
ATOM 2148 N N . VAL B 1 122 ? -8.102 -26.109 -7.883 1 93.06 122 VAL B N 1
ATOM 2149 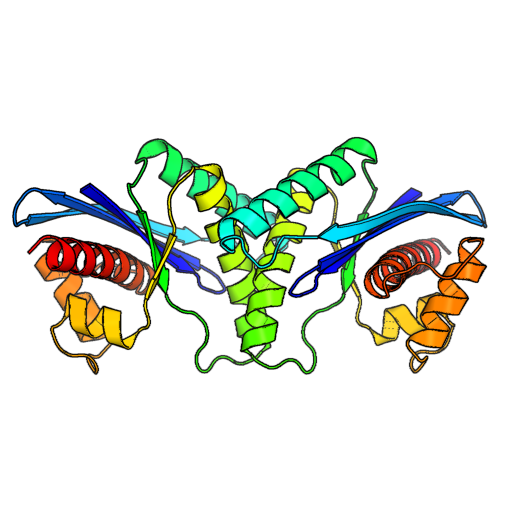C CA . VAL B 1 122 ? -6.984 -25.281 -8.32 1 93.06 122 VAL B CA 1
ATOM 2150 C C . VAL B 1 122 ? -5.699 -25.75 -7.641 1 93.06 122 VAL B C 1
ATOM 2152 O O . VAL B 1 122 ? -4.672 -25.938 -8.297 1 93.06 122 VAL B O 1
ATOM 2155 N N . GLN B 1 123 ? -5.746 -25.969 -6.355 1 92 123 GLN B N 1
ATOM 2156 C CA . GLN B 1 123 ? -4.586 -26.422 -5.586 1 92 123 GLN B CA 1
ATOM 2157 C C . GLN B 1 123 ? -4.059 -27.75 -6.109 1 92 123 GLN B C 1
ATOM 2159 O O . GLN B 1 123 ? -2.846 -27.938 -6.219 1 92 123 GLN B O 1
ATOM 2164 N N . TYR B 1 124 ? -4.988 -28.562 -6.391 1 92.75 124 TYR B N 1
ATOM 2165 C CA . TYR B 1 124 ? -4.609 -29.875 -6.922 1 92.75 124 TYR B CA 1
ATOM 2166 C C . TYR B 1 124 ? -3.906 -29.719 -8.266 1 92.75 124 TYR B C 1
ATOM 2168 O O . TYR B 1 124 ? -2.881 -30.359 -8.516 1 92.75 124 TYR B O 1
ATOM 2176 N N . MET B 1 125 ? -4.473 -28.938 -9.109 1 93.5 125 MET B N 1
ATOM 2177 C CA . MET B 1 125 ? -3.918 -28.781 -10.445 1 93.5 125 MET B CA 1
ATOM 2178 C C . MET B 1 125 ? -2.543 -28.109 -10.391 1 93.5 125 MET B C 1
ATOM 2180 O O . MET B 1 125 ? -1.656 -28.453 -11.18 1 93.5 125 MET B O 1
ATOM 2184 N N . VAL B 1 126 ? -2.41 -27.219 -9.461 1 94.38 126 VAL B N 1
ATOM 2185 C CA . VAL B 1 126 ? -1.115 -26.562 -9.281 1 94.38 126 VAL B CA 1
ATOM 2186 C C . VAL B 1 126 ? -0.061 -27.609 -8.93 1 94.38 126 VAL B C 1
ATOM 2188 O O . VAL B 1 126 ? 1.032 -27.625 -9.5 1 94.38 126 VAL B O 1
ATOM 2191 N N . LYS B 1 127 ? -0.404 -28.469 -8 1 92.44 127 LYS B N 1
ATOM 2192 C CA . LYS B 1 127 ? 0.491 -29.562 -7.609 1 92.44 127 LYS B CA 1
ATOM 2193 C C . LYS B 1 127 ? 0.876 -30.422 -8.812 1 92.44 127 LYS B C 1
ATOM 2195 O O . LYS B 1 127 ? 2.053 -30.719 -9.016 1 92.44 127 LYS B O 1
ATOM 2200 N N . GLU B 1 128 ? -0.053 -30.75 -9.609 1 92.44 128 GLU B N 1
ATOM 2201 C CA . GLU B 1 128 ? 0.171 -31.625 -10.758 1 92.44 128 GLU B CA 1
ATOM 2202 C C . GLU B 1 128 ? 1.013 -30.922 -11.82 1 92.44 128 GLU B C 1
ATOM 2204 O O . GLU B 1 128 ? 1.944 -31.516 -12.367 1 92.44 128 GLU B O 1
ATOM 2209 N N . LEU B 1 129 ? 0.657 -29.734 -12.102 1 92.06 129 LEU B N 1
ATOM 2210 C CA . LEU B 1 129 ? 1.309 -28.984 -13.164 1 92.06 129 LEU B CA 1
ATOM 2211 C C . LEU B 1 129 ? 2.771 -28.719 -12.828 1 92.06 129 LEU B C 1
ATOM 2213 O O . LEU B 1 129 ? 3.623 -28.688 -13.727 1 92.06 129 LEU B O 1
ATOM 2217 N N . LEU B 1 130 ? 3.049 -28.562 -11.555 1 93.31 130 LEU B N 1
ATOM 2218 C CA . LEU B 1 130 ? 4.402 -28.203 -11.141 1 93.31 130 LEU B CA 1
ATOM 2219 C C . LEU B 1 130 ? 5.156 -29.438 -10.641 1 93.31 130 LEU B C 1
ATOM 2221 O O . LEU B 1 130 ? 6.344 -29.344 -10.312 1 93.31 130 LEU B O 1
ATOM 2225 N N . GLY B 1 131 ? 4.496 -30.531 -10.531 1 89 131 GLY B N 1
ATOM 2226 C CA . GLY B 1 131 ? 5.125 -31.75 -10.086 1 89 131 GLY B CA 1
ATOM 2227 C C . GLY B 1 131 ? 5.531 -31.719 -8.625 1 89 131 GLY B C 1
ATOM 2228 O O . GLY B 1 131 ? 6.613 -32.188 -8.266 1 89 131 GLY B O 1
ATOM 2229 N N . LEU B 1 132 ? 4.727 -31.141 -7.828 1 87.44 132 LEU B N 1
ATOM 2230 C CA . LEU B 1 132 ? 5.02 -31.031 -6.402 1 87.44 132 LEU B CA 1
ATOM 2231 C C . LEU B 1 132 ? 4.602 -32.312 -5.668 1 87.44 132 LEU B C 1
ATOM 2233 O O . LEU B 1 132 ? 3.639 -32.969 -6.059 1 87.44 132 LEU B O 1
ATOM 2237 N N . PRO B 1 133 ? 5.371 -32.656 -4.633 1 83.25 133 PRO B N 1
ATOM 2238 C CA . PRO B 1 133 ? 5.039 -33.875 -3.904 1 83.25 133 PRO B CA 1
ATOM 2239 C C . PRO B 1 133 ? 3.715 -33.781 -3.152 1 83.25 133 PRO B C 1
ATOM 2241 O O . PRO B 1 133 ? 3.041 -34.781 -2.949 1 83.25 133 PRO B O 1
ATOM 2244 N N . ALA B 1 134 ? 3.377 -32.594 -2.619 1 79.69 134 ALA B N 1
ATOM 2245 C CA . ALA B 1 134 ? 2.119 -32.312 -1.931 1 79.69 134 ALA B CA 1
ATOM 2246 C C . ALA B 1 134 ? 1.585 -30.953 -2.305 1 79.69 134 ALA B C 1
ATOM 2248 O O . ALA B 1 134 ? 2.338 -30.094 -2.77 1 79.69 134 ALA B O 1
ATOM 2249 N N . PRO B 1 135 ? 0.245 -30.984 -2.205 1 74.06 135 PRO B N 1
ATOM 2250 C CA . PRO B 1 135 ? -0.283 -29.641 -2.445 1 74.06 135 PRO B CA 1
ATOM 2251 C C . PRO B 1 135 ? 0.39 -28.578 -1.578 1 74.06 135 PRO B C 1
ATOM 2253 O O . PRO B 1 135 ? 0.653 -28.812 -0.397 1 74.06 135 PRO B O 1
ATOM 2256 N N . PRO B 1 136 ? 0.786 -27.516 -2.311 1 73.06 136 PRO B N 1
ATOM 2257 C CA . PRO B 1 136 ? 1.462 -26.484 -1.523 1 73.06 136 PRO B CA 1
ATOM 2258 C C . PRO B 1 136 ? 0.608 -25.969 -0.364 1 73.06 136 PRO B C 1
ATOM 2260 O O . PRO B 1 136 ? -0.611 -25.844 -0.499 1 73.06 136 PRO B O 1
ATOM 2263 N N . SER B 1 137 ? 1.069 -26 0.852 1 72.5 137 SER B N 1
ATOM 2264 C CA . SER B 1 137 ? 0.466 -25.422 2.051 1 72.5 137 SER B CA 1
ATOM 2265 C C . SER B 1 137 ? 1.265 -24.234 2.553 1 72.5 137 SER B C 1
ATOM 2267 O O . SER B 1 137 ? 2.496 -24.234 2.486 1 72.5 137 SER B O 1
ATOM 2269 N N . PRO B 1 138 ? 0.606 -23.188 2.938 1 73.88 138 PRO B N 1
ATOM 2270 C CA . PRO B 1 138 ? -0.797 -22.797 3.094 1 73.88 138 PRO B CA 1
ATOM 2271 C C . PRO B 1 138 ? -1.462 -22.438 1.767 1 73.88 138 PRO B C 1
ATOM 2273 O O . PRO B 1 138 ? -0.783 -22.312 0.744 1 73.88 138 PRO B O 1
ATOM 2276 N N . ASP B 1 139 ? -2.777 -22.281 1.747 1 77.62 139 ASP B N 1
ATOM 2277 C CA . ASP B 1 139 ? -3.633 -21.984 0.604 1 77.62 139 ASP B CA 1
ATOM 2278 C C . ASP B 1 139 ? -3.121 -20.766 -0.158 1 77.62 139 ASP B C 1
ATOM 2280 O O . ASP B 1 139 ? -3.158 -20.734 -1.39 1 77.62 139 ASP B O 1
ATOM 2284 N N . ASP B 1 140 ? -2.498 -19.922 0.535 1 80.81 140 ASP B N 1
ATOM 2285 C CA . ASP B 1 140 ? -2.016 -18.688 -0.062 1 80.81 140 ASP B CA 1
ATOM 2286 C C . ASP B 1 140 ? -0.863 -18.953 -1.026 1 80.81 140 ASP B C 1
ATOM 2288 O O . ASP B 1 140 ? -0.735 -18.266 -2.051 1 80.81 140 ASP B O 1
ATOM 2292 N N . THR B 1 141 ? -0.107 -19.969 -0.751 1 87 141 THR B N 1
ATOM 2293 C CA . THR B 1 141 ? 1.028 -20.312 -1.596 1 87 141 THR B CA 1
ATOM 2294 C C . THR B 1 141 ? 0.555 -20.938 -2.906 1 87 141 THR B C 1
ATOM 2296 O O . THR B 1 141 ? 1.069 -20.609 -3.977 1 87 141 THR B O 1
ATOM 2299 N N . ALA B 1 142 ? -0.434 -21.781 -2.74 1 89.06 142 ALA B N 1
ATOM 2300 C CA . ALA B 1 142 ? -0.993 -22.406 -3.941 1 89.06 142 ALA B CA 1
ATOM 2301 C C . ALA B 1 142 ? -1.604 -21.344 -4.863 1 89.06 142 ALA B C 1
ATOM 2303 O O . ALA B 1 142 ? -1.436 -21.406 -6.082 1 89.06 142 ALA B O 1
ATOM 2304 N N . ASP B 1 143 ? -2.264 -20.406 -4.242 1 91.56 143 ASP B N 1
ATOM 2305 C CA . ASP B 1 143 ? -2.883 -19.344 -5.012 1 91.56 143 ASP B CA 1
ATOM 2306 C C . ASP B 1 143 ? -1.83 -18.5 -5.742 1 91.56 143 ASP B C 1
ATOM 2308 O O . ASP B 1 143 ? -2.023 -18.125 -6.898 1 91.56 143 ASP B O 1
ATOM 2312 N N . ALA B 1 144 ? -0.748 -18.281 -5.078 1 94.62 144 ALA B N 1
ATOM 2313 C CA . ALA B 1 144 ? 0.341 -17.531 -5.691 1 94.62 144 ALA B CA 1
ATOM 2314 C C . ALA B 1 144 ? 0.938 -18.281 -6.875 1 94.62 144 ALA B C 1
ATOM 2316 O O . ALA B 1 144 ? 1.191 -17.703 -7.93 1 94.62 144 ALA B O 1
ATOM 2317 N N . LEU B 1 145 ? 1.164 -19.531 -6.684 1 95.25 145 LEU B N 1
ATOM 2318 C CA . LEU B 1 145 ? 1.689 -20.359 -7.766 1 95.25 145 LEU B CA 1
ATOM 2319 C C . LEU B 1 145 ? 0.719 -20.406 -8.938 1 95.25 145 LEU B C 1
ATOM 2321 O O . LEU B 1 145 ? 1.139 -20.359 -10.102 1 95.25 145 LEU B O 1
ATOM 2325 N N . ALA B 1 146 ? -0.556 -20.453 -8.602 1 95.44 146 ALA B N 1
ATOM 2326 C CA . ALA B 1 146 ? -1.586 -20.453 -9.633 1 95.44 146 ALA B CA 1
ATOM 2327 C C . ALA B 1 146 ? -1.506 -19.188 -10.484 1 95.44 146 ALA B C 1
ATOM 2329 O O . ALA B 1 146 ? -1.661 -19.234 -11.703 1 95.44 146 ALA B O 1
ATOM 2330 N N . LEU B 1 147 ? -1.296 -18.141 -9.844 1 95.94 147 LEU B N 1
ATOM 2331 C CA . LEU B 1 147 ? -1.17 -16.875 -10.539 1 95.94 147 LEU B CA 1
ATOM 2332 C C . LEU B 1 147 ? 0.014 -16.891 -11.5 1 95.94 147 LEU B C 1
ATOM 2334 O O . LEU B 1 147 ? -0.093 -16.406 -12.633 1 95.94 147 LEU B O 1
ATOM 2338 N N . ALA B 1 148 ? 1.146 -17.406 -11.047 1 96.69 148 ALA B N 1
ATOM 2339 C CA . ALA B 1 148 ? 2.33 -17.516 -11.891 1 96.69 148 ALA B CA 1
ATOM 2340 C C . ALA B 1 148 ? 2.049 -18.375 -13.117 1 96.69 148 ALA B C 1
ATOM 2342 O O . ALA B 1 148 ? 2.398 -18 -14.242 1 96.69 148 ALA B O 1
ATOM 2343 N N . ILE B 1 149 ? 1.412 -19.469 -12.898 1 95.38 149 ILE B N 1
ATOM 2344 C CA . ILE B 1 149 ? 1.056 -20.391 -13.984 1 95.38 149 ILE B CA 1
ATOM 2345 C C . ILE B 1 149 ? 0.135 -19.672 -14.977 1 95.38 149 ILE B C 1
ATOM 2347 O O . ILE B 1 149 ? 0.315 -19.781 -16.188 1 95.38 149 ILE B O 1
ATOM 2351 N N . CYS B 1 150 ? -0.824 -18.969 -14.398 1 95.44 150 CYS B N 1
ATOM 2352 C CA . CYS B 1 150 ? -1.777 -18.219 -15.219 1 95.44 150 CYS B CA 1
ATOM 2353 C C . CYS B 1 150 ? -1.057 -17.266 -16.156 1 95.44 150 CYS B C 1
ATOM 2355 O O . CYS B 1 150 ? -1.328 -17.25 -17.359 1 95.44 150 CYS B O 1
ATOM 2357 N N . HIS B 1 151 ? -0.134 -16.547 -15.688 1 96.06 151 HIS B N 1
ATOM 2358 C CA . HIS B 1 151 ? 0.61 -15.594 -16.516 1 96.06 151 HIS B CA 1
ATOM 2359 C C . HIS B 1 151 ? 1.379 -16.312 -17.609 1 96.06 151 HIS B C 1
ATOM 2361 O O . HIS B 1 151 ? 1.366 -15.875 -18.766 1 96.06 151 HIS B O 1
ATOM 2367 N N . LEU B 1 152 ? 2.059 -17.391 -17.297 1 93.88 152 LEU B N 1
ATOM 2368 C CA . LEU B 1 152 ? 2.844 -18.141 -18.266 1 93.88 152 LEU B CA 1
ATOM 2369 C C . LEU B 1 152 ? 1.956 -18.688 -19.375 1 93.88 152 LEU B C 1
ATOM 2371 O O . LEU B 1 152 ? 2.365 -18.734 -20.547 1 93.88 152 LEU B O 1
ATOM 2375 N N . SER B 1 153 ? 0.754 -19.031 -18.969 1 91.25 153 SER B N 1
ATOM 2376 C CA . SER B 1 153 ? -0.177 -19.578 -19.953 1 91.25 153 SER B CA 1
ATOM 2377 C C . SER B 1 153 ? -0.664 -18.484 -20.906 1 91.25 153 SER B C 1
ATOM 2379 O O . SER B 1 153 ? -1.021 -18.781 -22.062 1 91.25 153 SER B O 1
ATOM 2381 N N . GLN B 1 154 ? -0.825 -17.281 -20.406 1 87.44 154 GLN B N 1
ATOM 2382 C CA . GLN B 1 154 ? -1.285 -16.156 -21.219 1 87.44 154 GLN B CA 1
ATOM 2383 C C . GLN B 1 154 ? -0.205 -15.703 -22.188 1 87.44 154 GLN B C 1
ATOM 2385 O O . GLN B 1 154 ? -0.51 -15.266 -23.297 1 87.44 154 GLN B O 1
ATOM 2390 N N . VAL B 1 155 ? 1.021 -15.688 -21.812 1 77.38 155 VAL B N 1
ATOM 2391 C CA . VAL B 1 155 ? 2.135 -15.266 -22.656 1 77.38 155 VAL B CA 1
ATOM 2392 C C . VAL B 1 155 ? 2.359 -16.281 -23.766 1 77.38 155 VAL B C 1
ATOM 2394 O O . VAL B 1 155 ? 2.633 -15.906 -24.922 1 77.38 155 VAL B O 1
ATOM 2397 N N . VAL B 1 156 ? 2.262 -17.547 -23.422 1 60.88 156 VAL B N 1
ATOM 2398 C CA . VAL B 1 156 ? 2.434 -18.594 -24.406 1 60.88 156 VAL B CA 1
ATOM 2399 C C . VAL B 1 156 ? 1.323 -18.516 -25.453 1 60.88 156 VAL B C 1
ATOM 2401 O O . VAL B 1 156 ? 1.568 -18.703 -26.656 1 60.88 156 VAL B O 1
ATOM 2404 N N . LYS B 1 157 ? 0.184 -18.172 -25 1 61.09 157 LYS B N 1
ATOM 2405 C CA . LYS B 1 157 ? -0.923 -18.047 -25.938 1 61.09 157 LYS B CA 1
ATOM 2406 C C . LYS B 1 157 ? -0.691 -16.891 -26.906 1 61.09 157 LYS B C 1
ATOM 2408 O O . LYS B 1 157 ? -1.103 -16.953 -28.062 1 61.09 157 LYS B O 1
ATOM 2413 N N . GLU B 1 158 ? -0.073 -15.898 -26.359 1 53.81 158 GLU B N 1
ATOM 2414 C CA . GLU B 1 158 ? 0.208 -14.797 -27.266 1 53.81 158 GLU B CA 1
ATOM 2415 C C . GLU B 1 158 ? 1.303 -15.164 -28.266 1 53.81 158 GLU B C 1
ATOM 2417 O O . GLU B 1 158 ? 1.338 -14.641 -29.375 1 53.81 158 GLU B O 1
ATOM 2422 N N . ARG B 1 159 ? 2.188 -16.109 -27.922 1 48.09 159 ARG B N 1
ATOM 2423 C CA . ARG B 1 159 ? 3.266 -16.516 -28.812 1 48.09 159 ARG B CA 1
ATOM 2424 C C . ARG B 1 159 ? 2.779 -17.562 -29.812 1 48.09 159 ARG B C 1
ATOM 2426 O O . ARG B 1 159 ? 3.393 -17.766 -30.859 1 48.09 159 ARG B O 1
ATOM 2433 N N . CYS B 1 160 ? 1.74 -18.234 -29.5 1 40.88 160 CYS B N 1
ATOM 2434 C CA . CYS B 1 160 ? 1.245 -19.203 -30.469 1 40.88 160 CYS B CA 1
ATOM 2435 C C . CYS B 1 160 ? 0.247 -18.562 -31.422 1 40.88 160 CYS B C 1
ATOM 2437 O O . CYS B 1 160 ? -0.593 -17.766 -31.016 1 40.88 160 CYS B O 1
#

Solvent-accessible surface area (backbone atoms only — not comparable to full-atom values): 15912 Å² total; per-residue (Å²): 93,36,24,29,6,39,31,69,42,83,58,38,32,11,26,12,31,33,33,49,56,89,96,40,47,38,68,77,47,69,43,68,50,77,39,64,84,88,46,58,65,34,54,34,47,38,53,50,39,52,52,49,40,49,52,45,66,74,64,56,38,69,30,33,22,33,63,54,80,73,71,93,52,54,40,63,56,26,26,47,30,13,19,47,45,22,35,53,35,26,39,29,39,76,66,72,25,50,76,44,72,40,49,67,47,56,31,29,25,61,58,61,72,33,53,83,56,48,75,67,53,45,33,49,36,46,18,63,60,37,67,47,96,54,62,57,79,54,69,42,21,30,51,1,36,35,33,15,50,23,51,55,54,54,53,50,52,70,73,96,92,37,24,28,6,39,32,69,42,83,58,38,31,10,26,12,31,33,32,48,57,89,96,40,48,37,67,77,47,70,44,69,50,76,40,65,85,87,47,61,65,33,54,33,48,37,53,49,38,52,53,49,40,49,52,45,65,73,65,54,40,69,30,35,22,35,64,54,80,72,73,91,52,55,39,63,58,26,26,49,30,13,20,48,44,23,36,50,35,26,39,30,38,76,67,71,26,51,75,45,73,40,48,66,47,55,32,30,26,60,58,63,73,33,52,83,56,50,73,67,53,43,34,49,37,46,17,61,60,38,66,47,96,53,63,59,79,56,69,43,22,30,51,2,37,33,32,15,52,22,51,55,54,52,54,50,53,70,72,97

Sequence (320 aa):
MVVMGVDPGAERLGYGLVREDGQHLKAIAYGCLHTPADQPLPLRLKSLYRALKELLQKYQPNALAVEELFWGQNVRTAMMVGKVAGVVLLAAAESNCPVFSYPPQVVKQAVTGYGRATKRQVQYMVKELLGLPAPPSPDDTADALALAICHLSQVVKERCMVVMGVDPGAERLGYGLVREDGQHLKAIAYGCLHTPADQPLPLRLKSLYRALKELLQKYQPNALAVEELFWGQNVRTAMMVGKVAGVVLLAAAESNCPVFSYPPQVVKQAVTGYGRATKRQVQYMVKELLGLPAPPSPDDTADALALAICHLSQVVKERC

pLDDT: mean 88.72, std 10.61, range [40.72, 97.94]